Protein AF-A0A225WCZ4-F1 (afdb_monomer)

Secondary structure (DSSP, 8-state):
-TTS--PPPEEEESSSS--HHHHHT--STT-EEEE-TTSS--HHHHHHHHHHHHHHS-TTSPSSEEEEEE--TTS--HHHHHHHHHTTEEEEEEPTT-HHHH-HIIIIIHHHHHHHHHHHHHHHHHHSS-----HHHHHTSPPPSTHHHHHHHTTTTTT-HHHHHHHHHHHHHTSSPP--PPPTT-------TTTTTT-HHHHHHHHTT-SEEEEEEE-TTS-EEEEEEESSSTT-EEEEEETT--HHHHHHHHHHHHHHTGGGT-TTPEEEEE-S----SSS-HHHHHHHHHHHHHHTPPPP---HHHHHHHHHHHHHHHHHHH-TTTTHHHHTT---------

Nearest PDB structures (foldseek):
  2hl9-assembly1_A  TM=6.723E-01  e=1.571E-04  Saccharomyces cerevisiae
  6ljb-assembly1_A  TM=6.886E-01  e=5.376E-04  African swine fever virus pig/Kenya/KEN-50/1950
  6lj9-assembly1_A  TM=6.312E-01  e=5.700E-04  African swine fever virus pig/Kenya/KEN-50/1950
  5w3t-assembly1_A  TM=4.642E-01  e=4.106E-02  Ralstonia solanacearum
  6be0-assembly1_A  TM=5.556E-01  e=7.377E-02  Salmonella enterica subsp. enterica serovar Typhimurium str. ST4/74

InterPro domains:
  IPR003653 Ulp1 protease family, C-terminal catalytic domain [PS50600] (123-296)
  IPR004875 DDE superfamily endonuclease domain [PF03184] (39-129)
  IPR038765 Papain-like cysteine peptidase superfamily [SSF54001] (191-300)

Foldseek 3Di:
DLVLDDQAEEFEACDPDDDPCLVVLQPTPPYHYYYDVVSDDAQVNLLVVLLSSLVSDDPPDDFDAEDEEAPDVRRDDPSSVVSCVVSRYDYHHDFHPCCCQQPLCNVPWVVQLVVQVVVVQVVCVVVHVDNDDDPSNSSNRDTDSCSNVSCVQSCNVVNDPPSVVVSVVVVQVPFDDDDDDDDPPDADDPDDPPCCQQPPVNVVVCLVPDQKDWDWDQDPVRAIKIWIFGSPDPQGEIETEFQQPDPVVVVVVVVVCVVRVVNRVSPPYDYYYDPQHHDPDDPQRVLVNVVVVVCVVPVDDDPPDDPRVSSVSSSVVRVVVCCNVCVPVVCVVVVPPDPPDDDDD

Structure (mmCIF, N/CA/C/O backbone):
data_AF-A0A225WCZ4-F1
#
_entry.id   AF-A0A225WCZ4-F1
#
loop_
_atom_site.group_PDB
_atom_site.id
_atom_site.type_symbol
_atom_site.label_atom_id
_atom_site.label_alt_id
_atom_site.label_comp_id
_atom_site.label_asym_id
_atom_site.label_entity_id
_atom_site.label_seq_id
_atom_site.pdbx_PDB_ins_code
_atom_site.Cartn_x
_atom_site.Cartn_y
_atom_site.Cartn_z
_atom_site.occupancy
_atom_site.B_iso_or_equiv
_atom_site.auth_seq_id
_atom_site.auth_comp_id
_atom_site.auth_asym_id
_atom_site.auth_atom_id
_atom_site.pdbx_PDB_model_num
ATOM 1 N N . SER A 1 1 ? 9.763 -9.297 -13.596 1.00 86.94 1 SER A N 1
ATOM 2 C CA . SER A 1 1 ? 8.922 -10.485 -13.351 1.00 86.94 1 SER A CA 1
ATOM 3 C C . SER A 1 1 ? 9.793 -11.627 -12.849 1.00 86.94 1 SER A C 1
ATOM 5 O O . SER A 1 1 ? 11.017 -11.535 -12.926 1.00 86.94 1 SER A O 1
ATOM 7 N N . ALA A 1 2 ? 9.187 -12.712 -12.369 1.00 86.62 2 ALA A N 1
ATOM 8 C CA . ALA A 1 2 ? 9.914 -13.899 -11.922 1.00 86.62 2 ALA A CA 1
ATOM 9 C C . ALA A 1 2 ? 10.783 -14.551 -13.017 1.00 86.62 2 ALA A C 1
ATOM 11 O O . ALA A 1 2 ? 11.834 -15.114 -12.724 1.00 86.62 2 ALA A O 1
ATOM 12 N N . ALA A 1 3 ? 10.384 -14.415 -14.285 1.00 87.25 3 ALA A N 1
ATOM 13 C CA . ALA A 1 3 ? 11.141 -14.892 -15.442 1.00 87.25 3 ALA A CA 1
ATOM 14 C C . ALA A 1 3 ? 12.262 -13.930 -15.884 1.00 87.25 3 ALA A C 1
ATOM 16 O O . ALA A 1 3 ? 12.978 -14.219 -16.838 1.00 87.25 3 ALA A O 1
ATOM 17 N N . GLY A 1 4 ? 12.451 -12.798 -15.198 1.00 85.56 4 GLY A N 1
ATOM 18 C CA . GLY A 1 4 ? 13.451 -11.786 -15.550 1.00 85.56 4 GLY A CA 1
ATOM 19 C C . GLY A 1 4 ? 12.960 -10.686 -16.483 1.00 85.56 4 GLY A C 1
ATOM 20 O O . GLY A 1 4 ? 13.644 -9.682 -16.610 1.00 85.56 4 GLY A O 1
ATOM 21 N N . PHE A 1 5 ? 11.778 -10.830 -17.086 1.00 86.00 5 PHE A N 1
ATOM 22 C CA . PHE A 1 5 ? 11.205 -9.789 -17.939 1.00 86.00 5 PHE A CA 1
ATOM 23 C C . PHE A 1 5 ? 10.883 -8.534 -17.122 1.00 86.00 5 PHE A C 1
ATOM 25 O O . PHE A 1 5 ? 10.200 -8.622 -16.095 1.00 86.00 5 PHE A O 1
ATOM 32 N N . VAL A 1 6 ? 11.360 -7.378 -17.567 1.00 85.69 6 VAL A N 1
ATOM 33 C CA . VAL A 1 6 ? 11.121 -6.083 -16.928 1.00 85.69 6 VAL A CA 1
ATOM 34 C C . VAL A 1 6 ? 10.129 -5.318 -17.792 1.00 85.69 6 VAL A C 1
ATOM 36 O O . VAL A 1 6 ? 10.387 -5.081 -18.966 1.00 85.69 6 VAL A O 1
ATOM 39 N N . VAL A 1 7 ? 8.981 -4.966 -17.211 1.00 86.88 7 VAL A N 1
ATOM 40 C CA . VAL A 1 7 ? 8.051 -4.030 -17.851 1.00 86.88 7 VAL A CA 1
ATOM 41 C C . VAL A 1 7 ? 8.724 -2.659 -17.858 1.00 86.88 7 VAL A C 1
ATOM 43 O O . VAL A 1 7 ? 9.277 -2.293 -16.814 1.00 86.88 7 VAL A O 1
ATOM 46 N N . PRO A 1 8 ? 8.697 -1.912 -18.977 1.00 86.62 8 PRO A N 1
ATOM 47 C CA . PRO A 1 8 ? 9.284 -0.583 -19.015 1.00 86.62 8 PRO A CA 1
ATOM 48 C C . PRO A 1 8 ? 8.765 0.294 -17.864 1.00 86.62 8 PRO A C 1
ATOM 50 O O . PRO A 1 8 ? 7.576 0.242 -17.537 1.00 86.62 8 PRO A O 1
ATOM 53 N N . PRO A 1 9 ? 9.640 1.051 -17.184 1.00 85.94 9 PRO A N 1
ATOM 54 C CA . PRO A 1 9 ? 9.239 1.845 -16.036 1.00 85.94 9 PRO A CA 1
ATOM 55 C C . PRO A 1 9 ? 8.407 3.056 -16.461 1.00 85.94 9 PRO A C 1
ATOM 57 O O . PRO A 1 9 ? 8.509 3.553 -17.583 1.00 85.94 9 PRO A O 1
ATOM 60 N N . VAL A 1 10 ? 7.619 3.564 -15.514 1.00 87.06 10 VAL A N 1
ATOM 61 C CA . VAL A 1 10 ? 7.019 4.895 -15.608 1.00 87.06 10 VAL A CA 1
ATOM 62 C C . VAL A 1 10 ? 7.668 5.776 -14.551 1.00 87.06 10 VAL A C 1
ATOM 64 O O . VAL A 1 10 ? 7.555 5.492 -13.358 1.00 87.06 10 VAL A O 1
ATOM 67 N N . PHE A 1 11 ? 8.362 6.821 -14.989 1.00 85.12 11 PHE A N 1
ATOM 68 C CA . PHE A 1 11 ? 8.975 7.814 -14.116 1.00 85.12 11 PHE A CA 1
ATOM 69 C C . PHE A 1 11 ? 7.936 8.870 -13.735 1.00 85.12 11 PHE A C 1
ATOM 71 O O . PHE A 1 11 ? 7.253 9.405 -14.605 1.00 85.12 11 PHE A O 1
ATOM 78 N N . ILE A 1 12 ? 7.803 9.156 -12.439 1.00 85.56 12 ILE A N 1
ATOM 79 C CA . ILE A 1 12 ? 6.879 10.170 -11.916 1.00 85.56 12 ILE A CA 1
ATOM 80 C C . ILE A 1 12 ? 7.717 11.318 -11.360 1.00 85.56 12 ILE A C 1
ATOM 82 O O . ILE A 1 12 ? 8.483 11.115 -10.421 1.00 85.56 12 ILE A O 1
ATOM 86 N N . LEU A 1 13 ? 7.583 12.507 -11.944 1.00 81.31 13 LEU A N 1
ATOM 87 C CA . LEU A 1 13 ? 8.322 13.699 -11.534 1.00 81.31 13 LEU A CA 1
ATOM 88 C C . LEU A 1 13 ? 7.456 14.612 -10.661 1.00 81.31 13 LEU A C 1
ATOM 90 O O . LEU A 1 13 ? 6.268 14.802 -10.927 1.00 81.31 13 LEU A O 1
ATOM 94 N N . LEU A 1 14 ? 8.084 15.193 -9.636 1.00 76.56 14 LEU A N 1
ATOM 95 C CA . LEU A 1 14 ? 7.524 16.235 -8.770 1.00 76.56 14 LEU A CA 1
ATOM 96 C C . LEU A 1 14 ? 7.567 17.598 -9.487 1.00 76.56 14 LEU A C 1
ATOM 98 O O . LEU A 1 14 ? 8.301 18.495 -9.084 1.00 76.56 14 LEU A O 1
ATOM 102 N N . GLU A 1 15 ? 6.872 17.721 -10.613 1.00 70.94 15 GLU A N 1
ATOM 103 C CA . GLU A 1 15 ? 6.791 18.947 -11.423 1.00 70.94 15 GLU A CA 1
ATOM 104 C C . GLU A 1 15 ? 5.385 19.092 -12.011 1.00 70.94 15 GLU A C 1
ATOM 106 O O . GLU A 1 15 ? 4.561 18.193 -11.878 1.00 70.94 15 GLU A O 1
ATOM 111 N N . GLN A 1 16 ? 5.090 20.219 -12.659 1.00 71.31 16 GLN A N 1
ATOM 112 C CA . GLN A 1 16 ? 3.840 20.377 -13.413 1.00 71.31 16 GLN A CA 1
ATOM 113 C C . GLN A 1 16 ? 3.977 19.872 -14.855 1.00 71.31 16 GLN A C 1
ATOM 115 O O . GLN A 1 16 ? 3.032 19.308 -15.405 1.00 71.31 16 GLN A O 1
ATOM 120 N N . THR A 1 17 ? 5.162 20.012 -15.449 1.00 78.00 17 THR A N 1
ATOM 121 C CA . THR A 1 17 ? 5.460 19.647 -16.839 1.00 78.00 17 THR A CA 1
ATOM 122 C C . THR A 1 17 ? 6.745 18.827 -16.923 1.00 78.00 17 THR A C 1
ATOM 124 O O . THR A 1 17 ? 7.535 18.805 -15.986 1.00 78.00 17 THR A O 1
ATOM 127 N N . VAL A 1 18 ? 6.939 18.119 -18.039 1.00 80.00 18 VAL A N 1
ATOM 128 C CA . VAL A 1 18 ? 8.175 17.380 -18.335 1.00 80.00 18 VAL A CA 1
ATOM 129 C C . VAL A 1 18 ? 8.957 18.162 -19.385 1.00 80.00 18 VAL A C 1
ATOM 131 O O . VAL A 1 18 ? 8.398 18.497 -20.432 1.00 80.00 18 VAL A O 1
ATOM 134 N N . SER A 1 19 ? 10.235 18.452 -19.130 1.00 82.12 19 SER A N 1
ATOM 135 C CA . SER A 1 19 ? 11.097 19.099 -20.124 1.00 82.12 19 SER A CA 1
ATOM 136 C C . SER A 1 19 ? 11.389 18.161 -21.301 1.00 82.12 19 SER A C 1
ATOM 138 O O . SER A 1 19 ? 11.435 16.934 -21.157 1.00 82.12 19 SER A O 1
ATOM 140 N N . LEU A 1 20 ? 11.620 18.735 -22.486 1.00 79.56 20 LEU A N 1
ATOM 141 C CA . LEU A 1 20 ? 11.959 17.953 -23.677 1.00 79.56 20 LEU A CA 1
ATOM 142 C C . LEU A 1 20 ? 13.255 17.151 -23.478 1.00 79.56 20 LEU A C 1
ATOM 144 O O . LEU A 1 20 ? 13.346 16.013 -23.925 1.00 79.56 20 LEU A O 1
ATOM 148 N N . GLU A 1 21 ? 14.228 17.708 -22.759 1.00 80.06 21 GLU A N 1
ATOM 149 C CA . GLU A 1 21 ? 15.496 17.040 -22.451 1.00 80.06 21 GLU A CA 1
ATOM 150 C C . GLU A 1 21 ? 15.304 15.792 -21.585 1.00 80.06 21 GLU A C 1
ATOM 152 O O . GLU A 1 21 ? 15.890 14.750 -21.874 1.00 80.06 21 GLU A O 1
ATOM 157 N N . VAL A 1 22 ? 14.435 15.852 -20.570 1.00 77.69 22 VAL A N 1
ATOM 158 C CA . VAL A 1 22 ? 14.111 14.691 -19.729 1.00 77.69 22 VAL A CA 1
ATOM 159 C C . VAL A 1 22 ? 13.357 13.630 -20.529 1.00 77.69 22 VAL A C 1
ATOM 161 O O . VAL A 1 22 ? 13.650 12.441 -20.403 1.00 77.69 22 VAL A O 1
ATOM 164 N N . PHE A 1 23 ? 12.418 14.049 -21.382 1.00 79.62 23 PHE A N 1
ATOM 165 C CA . PHE A 1 23 ? 11.673 13.137 -22.249 1.00 79.62 23 PHE A CA 1
ATOM 166 C C . PHE A 1 23 ? 12.586 12.418 -23.256 1.00 79.62 23 PHE A C 1
ATOM 168 O O . PHE A 1 23 ? 12.521 11.196 -23.386 1.00 79.62 23 PHE A O 1
ATOM 175 N N . LEU A 1 24 ? 13.480 13.152 -23.927 1.00 79.62 24 LEU A N 1
ATOM 176 C CA . LEU A 1 24 ? 14.470 12.588 -24.853 1.00 79.62 24 LEU A CA 1
ATOM 177 C C . LEU A 1 24 ? 15.581 11.810 -24.127 1.00 79.62 24 LEU A C 1
ATOM 179 O O . LEU A 1 24 ? 16.223 10.945 -24.718 1.00 79.62 24 LEU A O 1
ATOM 183 N N . GLY A 1 25 ? 15.803 12.097 -22.844 1.00 74.94 25 GLY A N 1
ATOM 184 C CA . GLY A 1 25 ? 16.808 11.466 -21.995 1.00 74.94 25 GLY A CA 1
ATOM 185 C C . GLY A 1 25 ? 16.415 10.104 -21.417 1.00 74.94 25 GLY A C 1
ATOM 186 O O . GLY A 1 25 ? 17.230 9.511 -20.703 1.00 74.94 25 GLY A O 1
ATOM 187 N N . LEU A 1 26 ? 15.208 9.594 -21.703 1.00 75.75 26 LEU A N 1
ATOM 188 C CA . LEU A 1 26 ? 14.752 8.271 -21.266 1.00 75.75 26 LEU A CA 1
ATOM 189 C C . LEU A 1 26 ? 15.637 7.163 -21.862 1.00 75.75 26 LEU A C 1
ATOM 191 O O . LEU A 1 26 ? 15.480 6.754 -23.008 1.00 75.75 26 LEU A O 1
ATOM 195 N N . GLY A 1 27 ? 16.558 6.633 -21.054 1.00 70.56 27 GLY A N 1
ATOM 196 C CA . GLY A 1 27 ? 17.500 5.590 -21.482 1.00 70.56 27 GLY A CA 1
ATOM 197 C C . GLY A 1 27 ? 16.909 4.179 -21.579 1.00 70.56 27 GLY A C 1
ATOM 198 O O . GLY A 1 27 ? 17.595 3.262 -22.025 1.00 70.56 27 GLY A O 1
ATOM 199 N N . VAL A 1 28 ? 15.657 3.978 -21.150 1.00 76.75 28 VAL A N 1
ATOM 200 C CA . VAL A 1 28 ? 15.000 2.663 -21.139 1.00 76.75 28 VAL A CA 1
ATOM 201 C C . VAL A 1 28 ? 13.954 2.594 -22.259 1.00 76.75 28 VAL A C 1
ATOM 203 O O . VAL A 1 28 ? 12.975 3.341 -22.213 1.00 76.75 28 VAL A O 1
ATOM 206 N N . PRO A 1 29 ? 14.105 1.686 -23.243 1.00 80.31 29 PRO A N 1
ATOM 207 C CA . PRO A 1 29 ? 13.142 1.538 -24.330 1.00 80.31 29 PRO A CA 1
ATOM 208 C C . PRO A 1 29 ? 11.716 1.281 -23.829 1.00 80.31 29 PRO A C 1
ATOM 210 O O . PRO A 1 29 ? 11.483 0.406 -22.993 1.00 80.31 29 PRO A O 1
ATOM 213 N N . GLY A 1 30 ? 10.757 2.045 -24.357 1.00 83.69 30 GLY A N 1
ATOM 214 C CA . GLY A 1 30 ? 9.342 1.949 -23.990 1.00 83.69 30 GLY A CA 1
ATOM 215 C C . GLY A 1 30 ? 8.992 2.518 -22.613 1.00 83.69 30 GLY A C 1
ATOM 216 O O . GLY A 1 30 ? 7.841 2.389 -22.197 1.00 83.69 30 GLY A O 1
ATOM 217 N N . ALA A 1 31 ? 9.948 3.120 -21.894 1.00 85.19 31 ALA A N 1
ATOM 218 C CA . ALA A 1 31 ? 9.650 3.822 -20.654 1.00 85.19 31 ALA A CA 1
ATOM 219 C C . ALA A 1 31 ? 8.754 5.033 -20.920 1.00 85.19 31 ALA A C 1
ATOM 221 O O . ALA A 1 31 ? 8.826 5.661 -21.976 1.00 85.19 31 ALA A O 1
ATOM 222 N N . ALA A 1 32 ? 7.934 5.373 -19.934 1.00 86.25 32 ALA A N 1
ATOM 223 C CA . ALA A 1 32 ? 7.133 6.586 -19.959 1.00 86.25 32 ALA A CA 1
ATOM 224 C C . ALA A 1 32 ? 7.561 7.526 -18.832 1.00 86.25 32 ALA A C 1
ATOM 226 O O . ALA A 1 32 ? 8.133 7.108 -17.824 1.00 86.25 32 ALA A O 1
ATOM 227 N N . VAL A 1 33 ? 7.241 8.802 -18.989 1.00 85.12 33 VAL A N 1
ATOM 228 C CA . VAL A 1 33 ? 7.431 9.825 -17.965 1.00 85.12 33 VAL A CA 1
ATOM 229 C C . VAL A 1 33 ? 6.130 10.591 -17.797 1.00 85.12 33 VAL A C 1
ATOM 231 O O . VAL A 1 33 ? 5.430 10.873 -18.766 1.00 85.12 33 VAL A O 1
ATOM 234 N N . THR A 1 34 ? 5.779 10.877 -16.553 1.00 85.94 34 THR A N 1
ATOM 235 C CA . THR A 1 34 ? 4.595 11.647 -16.183 1.00 85.94 34 THR A CA 1
ATOM 236 C C . THR A 1 34 ? 4.926 12.531 -14.994 1.00 85.94 34 THR A C 1
ATOM 238 O O . THR A 1 34 ? 5.912 12.314 -14.288 1.00 85.94 34 THR A O 1
ATOM 241 N N . THR A 1 35 ? 4.075 13.511 -14.738 1.00 81.06 35 THR A N 1
ATOM 242 C CA . THR A 1 35 ? 4.146 14.340 -13.542 1.00 81.06 35 THR A CA 1
ATOM 243 C C . THR A 1 35 ? 3.058 13.978 -12.537 1.00 81.06 35 THR A C 1
ATOM 245 O O . THR A 1 35 ? 2.020 13.408 -12.886 1.00 81.06 35 THR A O 1
ATOM 248 N N . ALA A 1 36 ? 3.315 14.271 -11.264 1.00 80.00 36 ALA A N 1
ATOM 249 C CA . ALA A 1 36 ? 2.315 14.254 -10.206 1.00 80.00 36 ALA A CA 1
ATOM 250 C C . ALA A 1 36 ? 2.694 15.303 -9.156 1.00 80.00 36 ALA A C 1
ATOM 252 O O . ALA A 1 36 ? 3.840 15.314 -8.714 1.00 80.00 36 ALA A O 1
ATOM 253 N N . GLU A 1 37 ? 1.738 16.117 -8.697 1.00 70.06 37 GLU A N 1
ATOM 254 C CA . GLU A 1 37 ? 1.969 17.121 -7.641 1.00 70.06 37 GLU A CA 1
ATOM 255 C C . GLU A 1 37 ? 2.687 16.582 -6.398 1.00 70.06 37 GLU A C 1
ATOM 257 O O . GLU A 1 37 ? 3.558 17.278 -5.886 1.00 70.06 37 GLU A O 1
ATOM 262 N N . PRO A 1 38 ? 2.396 15.361 -5.904 1.00 69.94 38 PRO A N 1
ATOM 263 C CA . PRO A 1 38 ? 3.124 14.839 -4.761 1.00 69.94 38 PRO A CA 1
ATOM 264 C C . PRO A 1 38 ? 4.380 14.031 -5.146 1.00 69.94 38 PRO A C 1
ATOM 266 O O . PRO A 1 38 ? 5.039 13.464 -4.277 1.00 69.94 38 PRO A O 1
ATOM 269 N N . GLY A 1 39 ? 4.699 13.912 -6.440 1.00 70.94 39 GLY A N 1
ATOM 270 C CA . GLY A 1 39 ? 5.861 13.169 -6.942 1.00 70.94 39 GLY A CA 1
ATOM 271 C C . GLY A 1 39 ? 5.757 11.655 -6.751 1.00 70.94 39 GLY A C 1
ATOM 272 O O . GLY A 1 39 ? 6.729 10.931 -6.941 1.00 70.94 39 GLY A O 1
ATOM 273 N N . PHE A 1 40 ? 4.579 11.159 -6.371 1.00 75.38 40 PHE A N 1
ATOM 274 C CA . PHE A 1 40 ? 4.307 9.743 -6.169 1.00 75.38 40 PHE A CA 1
ATOM 275 C C . PHE A 1 40 ? 3.013 9.306 -6.853 1.00 75.38 40 PHE A C 1
ATOM 277 O O . PHE A 1 40 ? 2.168 10.104 -7.261 1.00 75.38 40 PHE A O 1
ATOM 284 N N . MET A 1 41 ? 2.854 7.990 -6.966 1.00 81.88 41 MET A N 1
ATOM 285 C CA . MET A 1 41 ? 1.709 7.365 -7.616 1.00 81.88 41 MET A CA 1
ATOM 286 C C . MET A 1 41 ? 0.394 7.647 -6.873 1.00 81.88 41 MET A C 1
ATOM 288 O O . MET A 1 41 ? 0.246 7.297 -5.701 1.00 81.88 41 MET A O 1
ATOM 292 N N . ASN A 1 42 ? -0.585 8.209 -7.584 1.00 82.50 42 ASN A N 1
ATOM 293 C CA . ASN A 1 42 ? -1.959 8.402 -7.112 1.00 82.50 42 ASN A CA 1
ATOM 294 C C . ASN A 1 42 ? -2.932 7.409 -7.783 1.00 82.50 42 ASN A C 1
ATOM 296 O O . ASN A 1 42 ? -2.531 6.597 -8.617 1.00 82.50 42 ASN A O 1
ATOM 300 N N . LEU A 1 43 ? -4.217 7.460 -7.413 1.00 83.25 43 LEU A N 1
ATOM 301 C CA . LEU A 1 43 ? -5.238 6.534 -7.918 1.00 83.25 43 LEU A CA 1
ATOM 302 C C . LEU A 1 43 ? -5.414 6.606 -9.447 1.00 83.25 43 LEU A C 1
ATOM 304 O O . LEU A 1 43 ? -5.516 5.568 -10.098 1.00 83.25 43 LEU A O 1
ATOM 308 N N . LEU A 1 44 ? -5.451 7.815 -10.014 1.00 85.00 44 LEU A N 1
ATOM 309 C CA . LEU A 1 44 ? -5.656 8.025 -11.451 1.00 85.00 44 LEU A CA 1
ATOM 310 C C . LEU A 1 44 ? -4.463 7.496 -12.249 1.00 85.00 44 LEU A C 1
ATOM 312 O O . LEU A 1 44 ? -4.638 6.705 -13.173 1.00 85.00 44 LEU A O 1
ATOM 316 N N . LEU A 1 45 ? -3.248 7.853 -11.826 1.00 86.31 45 LEU A N 1
ATOM 317 C CA . LEU A 1 45 ? -2.016 7.362 -12.436 1.00 86.31 45 LEU A CA 1
ATOM 318 C C . LEU A 1 45 ? -1.895 5.846 -12.317 1.00 86.31 45 LEU A C 1
ATOM 320 O O . LEU A 1 45 ? -1.484 5.199 -13.273 1.00 86.31 45 LEU A O 1
ATOM 324 N N . PHE A 1 46 ? -2.285 5.262 -11.181 1.00 89.19 46 PHE A N 1
ATOM 325 C CA . PHE A 1 46 ? -2.260 3.812 -11.020 1.00 89.19 46 PHE A CA 1
ATOM 326 C C . PHE A 1 46 ? -3.240 3.111 -11.968 1.00 89.19 46 PHE A C 1
ATOM 328 O O . PHE A 1 46 ? -2.896 2.088 -12.554 1.00 89.19 46 PHE A O 1
ATOM 335 N N . SER A 1 47 ? -4.429 3.684 -12.174 1.00 90.75 47 SER A N 1
ATOM 336 C CA . SER A 1 47 ? -5.416 3.181 -13.136 1.00 90.75 47 SER A CA 1
ATOM 337 C C . SER A 1 47 ? -4.857 3.154 -14.565 1.00 90.75 47 SER A C 1
ATOM 339 O O . SER A 1 47 ? -4.859 2.103 -15.210 1.00 90.75 47 SER A O 1
ATOM 341 N N . SER A 1 48 ? -4.284 4.269 -15.029 1.00 91.56 48 SER A N 1
ATOM 342 C CA . SER A 1 48 ? -3.630 4.350 -16.344 1.00 91.56 48 SER A CA 1
ATOM 343 C C . SER A 1 48 ? -2.420 3.418 -16.439 1.00 91.56 48 SER A C 1
ATOM 345 O O . SER A 1 48 ? -2.215 2.745 -17.449 1.00 91.56 48 SER A O 1
ATOM 347 N N . TRP A 1 49 ? -1.641 3.314 -15.361 1.00 92.62 49 TRP A N 1
ATOM 348 C CA . TRP A 1 49 ? -0.486 2.429 -15.300 1.00 92.62 49 TRP A CA 1
ATOM 349 C C . TRP A 1 49 ? -0.875 0.949 -15.405 1.00 92.62 49 TRP A C 1
ATOM 351 O O . TRP A 1 49 ? -0.144 0.189 -16.027 1.00 92.62 49 TRP A O 1
ATOM 361 N N . LEU A 1 50 ? -2.027 0.517 -14.878 1.00 93.06 50 LEU A N 1
ATOM 362 C CA . LEU A 1 50 ? -2.501 -0.865 -15.052 1.00 93.06 50 LEU A CA 1
ATOM 363 C C . LEU A 1 50 ? -2.766 -1.206 -16.524 1.00 93.06 50 LEU A C 1
ATOM 365 O O . LEU A 1 50 ? -2.459 -2.318 -16.956 1.00 93.06 50 LEU A O 1
ATOM 369 N N . GLN A 1 51 ? -3.296 -0.255 -17.295 1.00 94.31 51 GLN A N 1
ATOM 370 C CA . GLN A 1 51 ? -3.516 -0.426 -18.734 1.00 94.31 51 GLN A CA 1
ATOM 371 C C . GLN A 1 51 ? -2.183 -0.495 -19.485 1.00 94.31 51 GLN A C 1
ATOM 373 O O . GLN A 1 51 ? -1.979 -1.403 -20.289 1.00 94.31 51 GLN A O 1
ATOM 378 N N . PHE A 1 52 ? -1.250 0.404 -19.157 1.00 92.19 52 PHE A N 1
ATOM 379 C CA . PHE A 1 52 ? 0.116 0.391 -19.684 1.00 92.19 52 PHE A CA 1
ATOM 380 C C . PHE A 1 52 ? 0.858 -0.915 -19.349 1.00 92.19 52 PHE A C 1
ATOM 382 O O . PHE A 1 52 ? 1.464 -1.545 -20.210 1.00 92.19 52 PHE A O 1
ATOM 389 N N . PHE A 1 53 ? 0.769 -1.379 -18.103 1.00 92.56 53 PHE A N 1
ATOM 390 C CA . PHE A 1 53 ? 1.342 -2.649 -17.665 1.00 92.56 53 PHE A CA 1
ATOM 391 C C . PHE A 1 53 ? 0.747 -3.826 -18.446 1.00 92.56 53 PHE A C 1
ATOM 393 O O . PHE A 1 53 ? 1.473 -4.727 -18.863 1.00 92.56 53 PHE A O 1
ATOM 400 N N . ALA A 1 54 ? -0.570 -3.822 -18.672 1.00 93.12 54 ALA A N 1
ATOM 401 C CA . ALA A 1 54 ? -1.224 -4.859 -19.451 1.00 93.12 54 ALA A CA 1
ATOM 402 C C . ALA A 1 54 ? -0.772 -4.857 -20.915 1.00 93.12 54 ALA A C 1
ATOM 404 O O . ALA A 1 54 ? -0.541 -5.942 -21.445 1.00 93.12 54 ALA A O 1
ATOM 405 N N . SER A 1 55 ? -0.637 -3.695 -21.557 1.00 91.81 55 SER A N 1
ATOM 406 C CA . SER A 1 55 ? -0.215 -3.600 -22.961 1.00 91.81 55 SER A CA 1
ATOM 407 C C . SER A 1 55 ? 1.268 -3.924 -23.155 1.00 91.81 55 SER A C 1
ATOM 409 O O . SER A 1 55 ? 1.629 -4.525 -24.162 1.00 91.81 55 SER A O 1
ATOM 411 N N . ALA A 1 56 ? 2.116 -3.615 -22.171 1.00 90.25 56 ALA A N 1
ATOM 412 C CA . ALA A 1 56 ? 3.544 -3.921 -22.211 1.00 90.25 56 ALA A CA 1
ATOM 413 C C . ALA A 1 56 ? 3.861 -5.427 -22.118 1.00 90.25 56 ALA A C 1
ATOM 415 O O . ALA A 1 56 ? 4.953 -5.858 -22.490 1.00 90.25 56 ALA A O 1
ATOM 416 N N . VAL A 1 57 ? 2.931 -6.248 -21.615 1.00 89.38 57 VAL A N 1
ATOM 417 C CA . VAL A 1 57 ? 3.096 -7.707 -21.524 1.00 89.38 57 VAL A CA 1
ATOM 418 C C . VAL A 1 57 ? 2.401 -8.383 -22.708 1.00 89.38 57 VAL A C 1
ATOM 420 O O . VAL A 1 57 ? 1.208 -8.695 -22.666 1.00 89.38 57 VAL A O 1
ATOM 423 N N . LEU A 1 58 ? 3.162 -8.619 -23.773 1.00 86.75 58 LEU A N 1
ATOM 424 C CA . LEU A 1 58 ? 2.654 -9.176 -25.027 1.00 86.75 58 LEU A CA 1
ATOM 425 C C . LEU A 1 58 ? 2.445 -10.705 -24.977 1.00 86.75 58 LEU A C 1
ATOM 427 O O . LEU A 1 58 ? 2.906 -11.410 -24.073 1.00 86.75 58 LEU A O 1
ATOM 431 N N . SER A 1 59 ? 1.728 -11.219 -25.981 1.00 77.25 59 SER A N 1
ATOM 432 C CA . SER A 1 59 ? 1.616 -12.656 -26.276 1.00 77.25 59 SER A CA 1
ATOM 433 C C . SER A 1 59 ? 3.017 -13.286 -26.409 1.00 77.25 59 SER A C 1
ATOM 435 O O . SER A 1 59 ? 3.912 -12.615 -26.928 1.00 77.25 59 SER A O 1
ATOM 437 N N . PRO A 1 60 ? 3.261 -14.531 -25.946 1.00 85.12 60 PRO A N 1
ATOM 438 C CA . PRO A 1 60 ? 2.300 -15.582 -25.582 1.00 85.12 60 PRO A CA 1
ATOM 439 C C . PRO A 1 60 ? 1.974 -15.689 -24.081 1.00 85.12 60 PRO A C 1
ATOM 441 O O . PRO A 1 60 ? 1.512 -16.738 -23.625 1.00 85.12 60 PRO A O 1
ATOM 444 N N . ILE A 1 61 ? 2.219 -14.645 -23.279 1.00 88.19 61 ILE A N 1
ATOM 445 C CA . ILE A 1 61 ? 1.970 -14.710 -21.831 1.00 88.19 61 ILE A CA 1
ATOM 446 C C . ILE A 1 61 ? 0.474 -14.914 -21.551 1.00 88.19 61 ILE A C 1
ATOM 448 O O . ILE A 1 61 ? -0.366 -14.075 -21.887 1.00 88.19 61 ILE A O 1
ATOM 452 N N . ARG A 1 62 ? 0.146 -16.037 -20.899 1.00 88.25 62 ARG A N 1
ATOM 453 C CA . ARG A 1 62 ? -1.231 -16.379 -20.526 1.00 88.25 62 ARG A CA 1
ATOM 454 C C . ARG A 1 62 ? -1.785 -15.380 -19.514 1.00 88.25 62 ARG A C 1
ATOM 456 O O . ARG A 1 62 ? -1.110 -14.986 -18.564 1.00 88.25 62 ARG A O 1
ATOM 463 N N . ARG A 1 63 ? -3.046 -15.013 -19.719 1.00 89.75 63 ARG A N 1
ATOM 464 C CA . ARG A 1 63 ? -3.837 -14.181 -18.812 1.00 89.75 63 ARG A CA 1
ATOM 465 C C . ARG A 1 63 ? -4.616 -15.073 -17.823 1.00 89.75 63 ARG A C 1
ATOM 467 O O . ARG A 1 63 ? -4.923 -16.212 -18.172 1.00 89.75 63 ARG A O 1
ATOM 474 N N . PRO A 1 64 ? -4.954 -14.576 -16.619 1.00 93.56 64 PRO A N 1
ATOM 475 C CA . PRO A 1 64 ? -4.671 -13.229 -16.130 1.00 93.56 64 PRO A CA 1
ATOM 476 C C . PRO A 1 64 ? -3.223 -13.044 -15.647 1.00 93.56 64 PRO A C 1
ATOM 478 O O . PRO A 1 64 ? -2.595 -13.978 -15.156 1.00 93.56 64 PRO A O 1
ATOM 481 N N . LEU A 1 65 ? -2.705 -11.817 -15.748 1.00 90.38 65 LEU A N 1
ATOM 482 C CA . LEU A 1 65 ? -1.428 -11.443 -15.133 1.00 90.38 65 LEU A CA 1
ATOM 483 C C . LEU A 1 65 ? -1.589 -11.345 -13.619 1.00 90.38 65 LEU A C 1
ATOM 485 O O . LEU A 1 65 ? -2.605 -10.852 -13.139 1.00 90.38 65 LEU A O 1
ATOM 489 N N . VAL A 1 66 ? -0.570 -11.740 -12.862 1.00 89.38 66 VAL A N 1
ATOM 490 C CA . VAL A 1 66 ? -0.541 -11.547 -11.408 1.00 89.38 66 VAL A CA 1
ATOM 491 C C . VAL A 1 66 ? 0.367 -10.369 -11.085 1.00 89.38 66 VAL A C 1
ATOM 493 O O . VAL A 1 66 ? 1.561 -10.401 -11.387 1.00 89.38 66 VAL A O 1
ATOM 496 N N . LEU A 1 67 ? -0.197 -9.338 -10.459 1.00 90.06 67 LEU A N 1
ATOM 497 C CA . LEU A 1 67 ? 0.542 -8.183 -9.965 1.00 90.06 67 LEU A CA 1
ATOM 498 C C . LEU A 1 67 ? 0.615 -8.241 -8.439 1.00 90.06 67 LEU A C 1
ATOM 500 O O . LEU A 1 67 ? -0.401 -8.106 -7.759 1.00 90.06 67 LEU A O 1
ATOM 504 N N . ILE A 1 68 ? 1.827 -8.420 -7.916 1.00 86.56 68 ILE A N 1
ATOM 505 C CA . ILE A 1 68 ? 2.113 -8.370 -6.480 1.00 86.56 68 ILE A CA 1
ATOM 506 C C . ILE A 1 68 ? 2.553 -6.946 -6.140 1.00 86.56 68 ILE A C 1
ATOM 508 O O . ILE A 1 68 ? 3.515 -6.453 -6.726 1.00 86.56 68 ILE A O 1
ATOM 512 N N . MET A 1 69 ? 1.855 -6.291 -5.216 1.00 83.44 69 MET A N 1
ATOM 513 C CA . MET A 1 69 ? 2.081 -4.882 -4.874 1.00 83.44 69 MET A CA 1
ATOM 514 C C . MET A 1 69 ? 1.977 -4.628 -3.371 1.00 83.44 69 MET A C 1
ATOM 516 O O . MET A 1 69 ? 1.395 -5.422 -2.636 1.00 83.44 69 MET A O 1
ATOM 520 N N . ASP A 1 70 ? 2.508 -3.503 -2.905 1.00 75.69 70 ASP A N 1
ATOM 521 C CA . ASP A 1 70 ? 2.315 -3.041 -1.536 1.00 75.69 70 ASP A CA 1
ATOM 522 C C . ASP A 1 70 ? 0.862 -2.579 -1.317 1.00 75.69 70 ASP A C 1
ATOM 524 O O . ASP A 1 70 ? 0.288 -1.817 -2.096 1.00 75.69 70 ASP A O 1
ATOM 528 N N . GLY A 1 71 ? 0.230 -3.058 -0.242 1.00 63.53 71 GLY A N 1
ATOM 529 C CA . GLY A 1 71 ? -1.159 -2.739 0.103 1.00 63.53 71 GLY A CA 1
ATOM 530 C C . GLY A 1 71 ? -1.346 -1.327 0.669 1.00 63.53 71 GLY A C 1
ATOM 531 O O . GLY A 1 71 ? -1.870 -1.175 1.772 1.00 63.53 71 GLY A O 1
ATOM 532 N N . CYS A 1 72 ? -0.899 -0.283 -0.034 1.00 62.44 72 CYS A N 1
ATOM 533 C CA . CYS A 1 72 ? -1.117 1.093 0.405 1.00 62.44 72 CYS A CA 1
ATOM 534 C C . CYS A 1 72 ? -2.581 1.485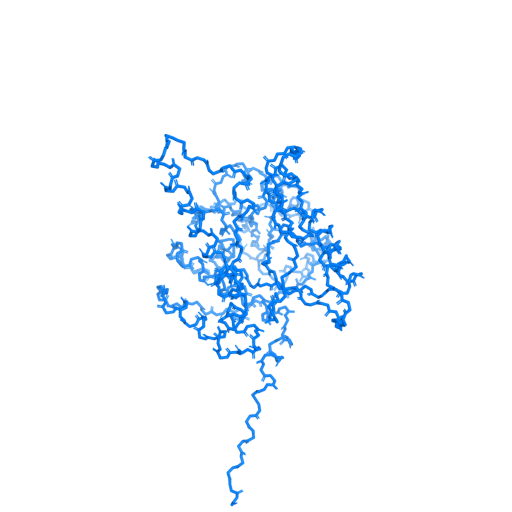 0.179 1.00 62.44 72 CYS A C 1
ATOM 536 O O . CYS A 1 72 ? -3.042 1.624 -0.955 1.00 62.44 72 CYS A O 1
ATOM 538 N N . GLY A 1 73 ? -3.317 1.669 1.277 1.00 55.41 73 GLY A N 1
ATOM 539 C CA . GLY A 1 73 ? -4.760 1.917 1.268 1.00 55.41 73 GLY A CA 1
ATOM 540 C C . GLY A 1 73 ? -5.212 3.184 0.530 1.00 55.41 73 GLY A C 1
ATOM 541 O O . GLY A 1 73 ? -6.407 3.338 0.310 1.00 55.41 73 GLY A O 1
ATOM 542 N N . SER A 1 74 ? -4.304 4.081 0.126 1.00 56.72 74 SER A N 1
ATOM 543 C CA . SER A 1 74 ? -4.620 5.229 -0.742 1.00 56.72 74 SER A CA 1
ATOM 544 C C . SER A 1 74 ? -4.761 4.859 -2.227 1.00 56.72 74 SER A C 1
ATOM 546 O O . SER A 1 74 ? -5.315 5.639 -2.997 1.00 56.72 74 SER A O 1
ATOM 548 N N . ARG A 1 75 ? -4.284 3.677 -2.641 1.00 61.16 75 ARG A N 1
ATOM 549 C CA . ARG A 1 75 ? -4.245 3.229 -4.048 1.00 61.16 75 ARG A CA 1
ATOM 550 C C . ARG A 1 75 ? -5.213 2.086 -4.362 1.00 61.16 75 ARG A C 1
ATOM 552 O O . ARG A 1 75 ? -5.215 1.582 -5.480 1.00 61.16 75 ARG A O 1
ATOM 559 N N . PHE A 1 76 ? -6.043 1.673 -3.404 1.00 69.94 76 PHE A N 1
ATOM 560 C CA . PHE A 1 76 ? -6.996 0.580 -3.591 1.00 69.94 76 PHE A CA 1
ATOM 561 C C . PHE A 1 76 ? -8.433 1.096 -3.499 1.00 69.94 76 PHE A C 1
ATOM 563 O O . PHE A 1 76 ? -8.868 1.588 -2.462 1.00 69.94 76 PHE A O 1
ATOM 570 N N . SER A 1 77 ? -9.177 0.985 -4.597 1.00 79.62 77 SER A N 1
ATOM 571 C CA . SER A 1 77 ? -10.589 1.360 -4.680 1.00 79.62 77 SER A CA 1
ATOM 572 C C . SER A 1 77 ? -11.344 0.382 -5.577 1.00 79.62 77 SER A C 1
ATOM 574 O O . SER A 1 77 ? -10.740 -0.359 -6.358 1.00 79.62 77 SER A O 1
ATOM 576 N N . LEU A 1 78 ? -12.677 0.404 -5.517 1.00 82.69 78 LEU A N 1
ATOM 577 C CA . LEU A 1 78 ? -13.510 -0.408 -6.408 1.00 82.69 78 LEU A CA 1
ATOM 578 C C . LEU A 1 78 ? -13.228 -0.112 -7.893 1.00 82.69 78 LEU A C 1
ATOM 580 O O . LEU A 1 78 ? -13.278 -1.019 -8.721 1.00 82.69 78 LEU A O 1
ATOM 584 N N . HIS A 1 79 ? -12.887 1.137 -8.227 1.00 86.38 79 HIS A N 1
ATOM 585 C CA . HIS A 1 79 ? -12.497 1.527 -9.582 1.00 86.38 79 HIS A CA 1
ATOM 586 C C . HIS A 1 79 ? -11.240 0.775 -10.046 1.00 86.38 79 HIS A C 1
ATOM 588 O O . HIS A 1 79 ? -11.252 0.169 -11.114 1.00 86.38 79 HIS A O 1
ATOM 594 N N . ILE A 1 80 ? -10.197 0.725 -9.213 1.00 88.81 80 ILE A N 1
ATOM 595 C CA . ILE A 1 80 ? -8.953 0.001 -9.513 1.00 88.81 80 ILE A CA 1
ATOM 596 C C . ILE A 1 80 ? -9.203 -1.494 -9.718 1.00 88.81 80 ILE A C 1
ATOM 598 O O . ILE A 1 80 ? -8.673 -2.084 -10.658 1.00 88.81 80 ILE A O 1
ATOM 602 N N . VAL A 1 81 ? -10.056 -2.106 -8.891 1.00 87.94 81 VAL A N 1
ATOM 603 C CA . VAL A 1 81 ? -10.427 -3.522 -9.042 1.00 87.94 81 VAL A CA 1
ATOM 604 C C . VAL A 1 81 ? -11.112 -3.775 -10.390 1.00 87.94 81 VAL A C 1
ATOM 606 O O . VAL A 1 81 ? -10.793 -4.757 -11.060 1.00 87.94 81 VAL A O 1
ATOM 609 N N . ARG A 1 82 ? -12.012 -2.880 -10.821 1.00 89.94 82 ARG A N 1
ATOM 610 C CA . ARG A 1 82 ? -12.690 -2.979 -12.127 1.00 89.94 82 ARG A CA 1
ATOM 611 C C . ARG A 1 82 ? -11.712 -2.834 -13.292 1.00 89.94 82 ARG A C 1
ATOM 613 O O . ARG A 1 82 ? -11.767 -3.633 -14.222 1.00 89.94 82 ARG A O 1
ATOM 620 N N . VAL A 1 83 ? -10.799 -1.866 -13.225 1.00 93.25 83 VAL A N 1
ATOM 621 C CA . VAL A 1 83 ? -9.783 -1.639 -14.267 1.00 93.25 83 VAL A CA 1
ATOM 622 C C . VAL A 1 83 ? -8.826 -2.826 -14.370 1.00 93.25 83 VAL A C 1
ATOM 624 O O . VAL A 1 83 ? -8.584 -3.324 -15.468 1.00 93.25 83 VAL A O 1
ATOM 627 N N . ALA A 1 84 ? -8.349 -3.346 -13.236 1.00 92.06 84 ALA A N 1
ATOM 628 C CA . ALA A 1 84 ? -7.518 -4.545 -13.208 1.00 92.06 84 ALA A CA 1
ATOM 629 C C . ALA A 1 84 ? -8.249 -5.757 -13.809 1.00 92.06 84 ALA A C 1
ATOM 631 O O . ALA A 1 84 ? -7.678 -6.469 -14.633 1.00 92.06 84 ALA A O 1
ATOM 632 N N . ALA A 1 85 ? -9.523 -5.966 -13.460 1.00 91.62 85 ALA A N 1
ATOM 633 C CA . ALA A 1 85 ? -10.330 -7.050 -14.016 1.00 91.62 85 ALA A CA 1
ATOM 634 C C . ALA A 1 85 ? -10.507 -6.926 -15.541 1.00 91.62 85 ALA A C 1
ATOM 636 O O . ALA A 1 85 ? -10.316 -7.914 -16.253 1.00 91.62 85 ALA A O 1
ATOM 637 N N . ALA A 1 86 ? -10.797 -5.722 -16.046 1.00 96.06 86 ALA A N 1
ATOM 638 C CA . ALA A 1 86 ? -10.902 -5.452 -17.481 1.00 96.06 86 ALA A CA 1
ATOM 639 C C . ALA A 1 86 ? -9.584 -5.745 -18.221 1.00 96.06 86 ALA A C 1
ATOM 641 O O . ALA A 1 86 ? -9.592 -6.327 -19.301 1.00 96.06 86 ALA A O 1
ATOM 642 N N . CYS A 1 87 ? -8.445 -5.443 -17.594 1.00 94.25 87 CYS A N 1
ATOM 643 C CA . CYS A 1 87 ? -7.110 -5.724 -18.130 1.00 94.25 87 CYS A CA 1
ATOM 644 C C . CYS A 1 87 ? -6.645 -7.184 -17.936 1.00 94.25 87 CYS A C 1
ATOM 646 O O . CYS A 1 87 ? -5.498 -7.514 -18.257 1.00 94.25 87 CYS A O 1
ATOM 648 N N . GLN A 1 88 ? -7.495 -8.059 -17.382 1.00 95.19 88 GLN A N 1
ATOM 649 C CA . GLN A 1 88 ? -7.144 -9.426 -16.983 1.00 95.19 88 GLN A CA 1
ATOM 650 C C . GLN A 1 88 ? -5.917 -9.459 -16.053 1.00 95.19 88 GLN A C 1
ATOM 652 O O . GLN A 1 88 ? -4.958 -10.196 -16.281 1.00 95.19 88 GLN A O 1
ATOM 657 N N . ILE A 1 89 ? -5.941 -8.639 -15.001 1.00 93.44 89 ILE A N 1
ATOM 658 C CA . ILE A 1 89 ? -4.924 -8.568 -13.948 1.00 93.44 89 ILE A CA 1
ATOM 659 C C . ILE A 1 89 ? -5.548 -8.999 -12.617 1.00 93.44 89 ILE A C 1
ATOM 661 O O . ILE A 1 89 ? -6.595 -8.503 -12.200 1.00 93.44 89 ILE A O 1
ATOM 665 N N . LYS A 1 90 ? -4.878 -9.911 -11.913 1.00 88.88 90 LYS A N 1
ATOM 666 C CA . LYS A 1 90 ? -5.145 -10.256 -10.517 1.00 88.88 90 LYS A CA 1
ATOM 667 C C . LYS A 1 90 ? -4.184 -9.480 -9.625 1.00 88.88 90 LYS A C 1
ATOM 669 O O . LYS A 1 90 ? -2.971 -9.663 -9.703 1.00 88.88 90 LYS A O 1
ATOM 674 N N . LEU A 1 91 ? -4.745 -8.617 -8.784 1.00 86.62 91 LEU A N 1
ATOM 675 C CA . LEU A 1 91 ? -3.998 -7.861 -7.785 1.00 86.62 91 LEU A CA 1
ATOM 676 C C . LEU A 1 91 ? -3.796 -8.723 -6.538 1.00 86.62 91 LEU A C 1
ATOM 678 O O . LEU A 1 91 ? -4.757 -9.268 -5.994 1.00 86.62 91 LEU A O 1
ATOM 682 N N . VAL A 1 92 ? -2.553 -8.823 -6.080 1.00 84.19 92 VAL A N 1
ATOM 683 C CA . VAL A 1 92 ? -2.171 -9.481 -4.830 1.00 84.19 92 VAL A CA 1
ATOM 684 C C . VAL A 1 92 ? -1.453 -8.452 -3.969 1.00 84.19 92 VAL A C 1
ATOM 686 O O . VAL A 1 92 ? -0.312 -8.078 -4.235 1.00 84.19 92 VAL A O 1
ATOM 689 N N . CYS A 1 93 ? -2.135 -7.971 -2.935 1.00 81.94 93 CYS A N 1
ATOM 690 C CA . CYS A 1 93 ? -1.558 -7.010 -2.006 1.00 81.94 93 CYS A CA 1
ATOM 691 C C . CYS A 1 93 ? -0.720 -7.740 -0.956 1.00 81.94 93 CYS A C 1
ATOM 693 O O . CYS A 1 93 ? -1.211 -8.637 -0.266 1.00 81.94 93 CYS A O 1
ATOM 695 N N . LEU A 1 94 ? 0.535 -7.328 -0.808 1.00 77.94 94 LEU A N 1
ATOM 696 C CA . LEU A 1 94 ? 1.380 -7.770 0.286 1.00 77.94 94 LEU A CA 1
ATOM 697 C C . LEU A 1 94 ? 0.803 -7.287 1.625 1.00 77.94 94 LEU A C 1
ATOM 699 O O . LEU A 1 94 ? 0.241 -6.186 1.699 1.00 77.94 94 LEU A O 1
ATOM 703 N N . PRO A 1 95 ? 0.983 -8.075 2.700 1.00 68.38 95 PRO A N 1
ATOM 704 C CA . PRO A 1 95 ? 0.711 -7.628 4.056 1.00 68.38 95 PRO A CA 1
ATOM 705 C C . PRO A 1 95 ? 1.366 -6.280 4.356 1.00 68.38 95 PRO A C 1
ATOM 707 O O . PRO A 1 95 ? 2.484 -6.001 3.914 1.00 68.38 95 PRO A O 1
ATOM 710 N N . SER A 1 96 ? 0.690 -5.456 5.157 1.00 65.81 96 SER A N 1
ATOM 711 C CA . SER A 1 96 ? 1.255 -4.178 5.591 1.00 65.81 96 SER A CA 1
ATOM 712 C C . SER A 1 96 ? 2.618 -4.390 6.261 1.00 65.81 96 SER A C 1
ATOM 714 O O . SER A 1 96 ? 2.791 -5.317 7.054 1.00 65.81 96 SER A O 1
ATOM 716 N N . ASN A 1 97 ? 3.585 -3.533 5.919 1.00 64.69 97 ASN A N 1
ATOM 717 C CA . ASN A 1 97 ? 4.971 -3.574 6.394 1.00 64.69 97 ASN A CA 1
ATOM 718 C C . ASN A 1 97 ? 5.711 -4.884 6.092 1.00 64.69 97 ASN A C 1
ATOM 720 O O . ASN A 1 97 ? 6.724 -5.153 6.721 1.00 64.69 97 ASN A O 1
ATOM 724 N N . ALA A 1 98 ? 5.256 -5.681 5.123 1.00 69.81 98 ALA A N 1
ATOM 725 C CA . ALA A 1 98 ? 5.973 -6.872 4.672 1.00 69.81 98 ALA A CA 1
ATOM 726 C C . ALA A 1 98 ? 6.732 -6.659 3.353 1.00 69.81 98 ALA A C 1
ATOM 728 O O . ALA A 1 98 ? 7.311 -7.598 2.816 1.00 69.81 98 ALA A O 1
ATOM 729 N N . THR A 1 99 ? 6.770 -5.424 2.851 1.00 74.94 99 THR A N 1
ATOM 730 C CA . THR A 1 99 ? 7.525 -5.023 1.660 1.00 74.94 99 THR A CA 1
ATOM 731 C C . THR A 1 99 ? 8.993 -5.454 1.734 1.00 74.94 99 THR A C 1
ATOM 733 O O . THR A 1 99 ? 9.472 -6.176 0.869 1.00 74.94 99 THR A O 1
ATOM 736 N N . HIS A 1 100 ? 9.682 -5.152 2.833 1.00 74.44 100 HIS A N 1
ATOM 737 C CA . HIS A 1 100 ? 11.081 -5.543 3.033 1.00 74.44 100 HIS A CA 1
ATOM 738 C C . HIS A 1 100 ? 11.308 -7.066 3.157 1.00 74.44 100 HIS A C 1
ATOM 740 O O . HIS A 1 100 ? 12.453 -7.505 3.176 1.00 74.44 100 HIS A O 1
ATOM 746 N N . LEU A 1 101 ? 10.242 -7.869 3.274 1.00 78.06 101 LEU A N 1
ATOM 747 C CA . LEU A 1 101 ? 10.312 -9.335 3.327 1.00 78.06 101 LEU A CA 1
ATOM 748 C C . LEU A 1 101 ? 9.971 -9.958 1.974 1.00 78.06 101 LEU A C 1
ATOM 750 O O . LEU A 1 101 ? 10.641 -10.881 1.514 1.00 78.06 101 LEU A O 1
ATOM 754 N N . PHE A 1 102 ? 8.900 -9.469 1.352 1.00 81.75 102 PHE A N 1
ATOM 755 C CA . PHE A 1 102 ? 8.239 -10.154 0.247 1.00 81.75 102 PHE A CA 1
ATOM 756 C C . PHE A 1 102 ? 8.155 -9.327 -1.032 1.00 81.75 102 PHE A C 1
ATOM 758 O O . PHE A 1 102 ? 7.630 -9.834 -2.013 1.00 81.75 102 PHE A O 1
ATOM 765 N N . GLN A 1 103 ? 8.644 -8.086 -1.065 1.00 86.88 103 GLN A N 1
ATOM 766 C CA . GLN A 1 103 ? 8.670 -7.278 -2.283 1.00 86.88 103 GLN A CA 1
ATOM 767 C C . GLN A 1 103 ? 10.033 -7.431 -2.972 1.00 86.88 103 GLN A C 1
ATOM 769 O O . GLN A 1 103 ? 11.029 -6.904 -2.474 1.00 86.88 103 GLN A O 1
ATOM 774 N N . PRO A 1 104 ? 10.111 -8.107 -4.138 1.00 86.75 104 PRO A N 1
ATOM 775 C CA . PRO A 1 104 ? 11.387 -8.356 -4.812 1.00 86.75 104 PRO A CA 1
ATOM 776 C C . PRO A 1 104 ? 12.148 -7.080 -5.169 1.00 86.75 104 PRO A C 1
ATOM 778 O O . PRO A 1 104 ? 13.378 -7.092 -5.215 1.00 86.75 104 PRO A O 1
ATOM 781 N N . LEU A 1 105 ? 11.420 -5.988 -5.426 1.00 83.44 105 LEU A N 1
ATOM 782 C CA . LEU A 1 105 ? 12.021 -4.690 -5.710 1.00 83.44 105 LEU A CA 1
ATOM 783 C C . LEU A 1 105 ? 12.816 -4.174 -4.508 1.00 83.44 105 LEU A C 1
ATOM 785 O O . LEU A 1 105 ? 13.990 -3.859 -4.663 1.00 83.44 105 LEU A O 1
ATOM 789 N N . ASP A 1 106 ? 12.229 -4.175 -3.313 1.00 82.31 106 ASP A N 1
ATOM 790 C CA . ASP A 1 106 ? 12.901 -3.719 -2.093 1.00 82.31 106 ASP A CA 1
ATOM 791 C C . ASP A 1 106 ? 13.994 -4.678 -1.620 1.00 82.31 106 ASP A C 1
ATOM 793 O O . ASP A 1 106 ? 15.039 -4.231 -1.156 1.00 82.31 106 ASP A O 1
ATOM 797 N N . VAL A 1 107 ? 13.783 -5.988 -1.777 1.00 79.50 107 VAL A N 1
ATOM 798 C CA . VAL A 1 107 ? 14.740 -7.009 -1.324 1.00 79.50 107 VAL A CA 1
ATOM 799 C C . VAL A 1 107 ? 16.001 -7.060 -2.192 1.00 79.50 107 VAL A C 1
ATOM 801 O O . VAL A 1 107 ? 17.081 -7.312 -1.663 1.00 79.50 107 VAL A O 1
ATOM 804 N N . ALA A 1 108 ? 15.897 -6.851 -3.511 1.00 80.50 108 ALA A N 1
ATOM 805 C CA . ALA A 1 108 ? 17.014 -7.138 -4.422 1.00 80.50 108 ALA A CA 1
ATOM 806 C C . ALA A 1 108 ? 17.311 -6.082 -5.496 1.00 80.50 108 ALA A C 1
ATOM 808 O O . ALA A 1 108 ? 18.415 -6.090 -6.041 1.00 80.50 108 ALA A O 1
ATOM 809 N N . VAL A 1 109 ? 16.362 -5.211 -5.852 1.00 79.62 109 VAL A N 1
ATOM 810 C CA . VAL A 1 109 ? 16.522 -4.304 -7.008 1.00 79.62 109 VAL A CA 1
ATOM 811 C C . VAL A 1 109 ? 16.880 -2.887 -6.571 1.00 79.62 109 VAL A C 1
ATOM 813 O O . VAL A 1 109 ? 17.810 -2.287 -7.108 1.00 79.62 109 VAL A O 1
ATOM 816 N N . PHE A 1 110 ? 16.180 -2.349 -5.572 1.00 77.88 110 PHE A N 1
ATOM 817 C CA . PHE A 1 110 ? 16.367 -0.973 -5.117 1.00 77.88 110 PHE A CA 1
ATOM 818 C C . PHE A 1 110 ? 17.656 -0.752 -4.332 1.00 77.88 110 PHE A C 1
ATOM 820 O O . PHE A 1 110 ? 18.122 0.382 -4.273 1.00 77.88 110 PHE A O 1
ATOM 827 N N . SER A 1 111 ? 18.264 -1.797 -3.768 1.00 73.50 111 SER A N 1
ATOM 828 C CA . SER A 1 111 ? 19.588 -1.688 -3.147 1.00 73.50 111 SER A CA 1
ATOM 829 C C . SER A 1 111 ? 20.626 -1.191 -4.153 1.00 73.50 111 SER A C 1
ATOM 831 O O . SER A 1 111 ? 21.280 -0.188 -3.900 1.00 73.50 111 SER A O 1
ATOM 833 N N . SER A 1 112 ? 20.698 -1.811 -5.334 1.00 72.31 112 SER A N 1
ATOM 834 C CA . SER A 1 112 ? 21.626 -1.409 -6.396 1.00 72.31 112 SER A CA 1
ATOM 835 C C . SER A 1 112 ? 21.338 -0.012 -6.941 1.00 72.31 112 SER A C 1
ATOM 837 O O . SER A 1 112 ? 22.270 0.739 -7.208 1.00 72.31 112 SER A O 1
ATOM 839 N N . LEU A 1 113 ? 20.058 0.357 -7.079 1.00 74.31 113 LEU A N 1
ATOM 840 C CA . LEU A 1 113 ? 19.683 1.709 -7.498 1.00 74.31 113 LEU A CA 1
ATOM 841 C C . LEU A 1 113 ? 20.183 2.756 -6.493 1.00 74.31 113 LEU A C 1
ATOM 843 O O . LEU A 1 113 ? 20.782 3.747 -6.897 1.00 74.31 113 LEU A O 1
ATOM 847 N N . LYS A 1 114 ? 19.983 2.513 -5.191 1.00 75.38 114 LYS A N 1
ATOM 848 C CA . LYS A 1 114 ? 20.477 3.393 -4.123 1.00 75.38 114 LYS A CA 1
ATOM 849 C C . LYS A 1 114 ? 21.998 3.491 -4.138 1.00 75.38 114 LYS A C 1
ATOM 851 O O . LYS A 1 114 ? 22.517 4.592 -4.041 1.00 75.38 114 LYS A O 1
ATOM 856 N N . THR A 1 115 ? 22.705 2.373 -4.307 1.00 75.88 115 THR A N 1
ATOM 857 C CA . THR A 1 115 ? 24.172 2.375 -4.411 1.00 75.88 115 THR A CA 1
ATOM 858 C C . THR A 1 115 ? 24.649 3.224 -5.587 1.00 75.88 115 THR A C 1
ATOM 860 O O . THR A 1 115 ? 25.488 4.091 -5.394 1.00 75.88 115 THR A O 1
ATOM 863 N N . ASN A 1 116 ? 24.071 3.042 -6.778 1.00 74.62 116 ASN A N 1
ATOM 864 C CA . ASN A 1 116 ? 24.466 3.801 -7.968 1.00 74.62 116 ASN A CA 1
ATOM 865 C C . ASN A 1 116 ? 24.181 5.303 -7.825 1.00 74.62 116 ASN A C 1
ATOM 867 O O . ASN A 1 116 ? 25.000 6.122 -8.235 1.00 74.62 116 ASN A O 1
ATOM 871 N N . LEU A 1 117 ? 23.034 5.666 -7.241 1.00 74.94 117 LEU A N 1
ATOM 872 C CA . LEU A 1 117 ? 22.698 7.064 -6.963 1.00 74.94 117 LEU A CA 1
ATOM 873 C C . LEU A 1 117 ? 23.643 7.672 -5.922 1.00 74.94 117 LEU A C 1
ATOM 875 O O . LEU A 1 117 ? 24.103 8.791 -6.118 1.00 74.94 117 LEU A O 1
ATOM 879 N N . ASN A 1 118 ? 23.983 6.930 -4.866 1.00 76.06 118 ASN A N 1
ATOM 880 C CA . ASN A 1 118 ? 24.929 7.386 -3.848 1.00 76.06 118 ASN A CA 1
ATOM 881 C C . ASN A 1 118 ? 26.332 7.581 -4.428 1.00 76.06 118 ASN A C 1
ATOM 883 O O . ASN A 1 118 ? 26.935 8.615 -4.188 1.00 76.06 118 ASN A O 1
ATOM 887 N N . SER A 1 119 ? 26.828 6.660 -5.256 1.00 77.06 119 SER A N 1
ATOM 888 C CA . SER A 1 119 ? 28.120 6.847 -5.929 1.00 77.06 119 SER A CA 1
ATOM 889 C C . SER A 1 119 ? 28.100 8.035 -6.896 1.00 77.06 119 SER A C 1
ATOM 891 O O . SER A 1 119 ? 29.084 8.759 -7.012 1.00 77.06 119 SER A O 1
ATOM 893 N N . ALA A 1 120 ? 26.977 8.273 -7.585 1.00 72.19 120 ALA A N 1
ATOM 894 C CA . ALA A 1 120 ? 26.823 9.453 -8.433 1.00 72.19 120 ALA A CA 1
ATOM 895 C C . ALA A 1 120 ? 26.805 10.761 -7.623 1.00 72.19 120 ALA A C 1
ATOM 897 O O . ALA A 1 120 ? 27.335 11.757 -8.111 1.00 72.19 120 ALA A O 1
ATOM 898 N N . LEU A 1 121 ? 26.223 10.749 -6.417 1.00 74.12 121 LEU A N 1
ATOM 899 C CA . LEU A 1 121 ? 26.275 11.858 -5.459 1.00 74.12 121 LEU A CA 1
ATOM 900 C C . LEU A 1 121 ? 27.698 12.088 -4.947 1.00 74.12 121 LEU A C 1
ATOM 902 O O . LEU A 1 121 ? 28.173 13.212 -5.001 1.00 74.12 121 LEU A O 1
ATOM 906 N N . GLU A 1 122 ? 28.394 11.035 -4.516 1.00 75.69 122 GLU A N 1
ATOM 907 C CA . GLU A 1 122 ? 29.771 11.120 -4.012 1.00 75.69 122 GLU A CA 1
ATOM 908 C C . GLU A 1 122 ? 30.724 11.725 -5.052 1.00 75.69 122 GLU A C 1
ATOM 910 O O . GLU A 1 122 ? 31.547 12.568 -4.718 1.00 75.69 122 GLU A O 1
ATOM 915 N N . LEU A 1 123 ? 30.587 11.348 -6.328 1.00 73.00 123 LEU A N 1
ATOM 916 C CA . LEU A 1 123 ? 31.375 11.941 -7.414 1.00 73.00 123 LEU A CA 1
ATOM 917 C C . LEU A 1 123 ? 31.031 13.417 -7.652 1.00 73.00 123 LEU A C 1
ATOM 919 O O . LEU A 1 123 ? 31.934 14.225 -7.834 1.00 73.00 123 LEU A O 1
ATOM 923 N N . LEU A 1 124 ? 29.744 13.781 -7.620 1.00 68.94 124 LEU A N 1
ATOM 924 C CA . LEU A 1 124 ? 29.318 15.176 -7.784 1.00 68.94 124 LEU A CA 1
ATOM 925 C C . LEU A 1 124 ? 29.838 16.066 -6.654 1.00 68.94 124 LEU A C 1
ATOM 927 O O . LEU A 1 124 ? 30.315 17.156 -6.944 1.00 68.94 124 LEU A O 1
ATOM 931 N N . MET A 1 125 ? 29.812 15.569 -5.416 1.00 67.81 125 MET A N 1
ATOM 932 C CA . MET A 1 125 ? 30.342 16.267 -4.241 1.00 67.81 125 MET A CA 1
ATOM 933 C C . MET A 1 125 ? 31.868 16.432 -4.275 1.00 67.81 125 MET A C 1
ATOM 935 O O . MET A 1 125 ? 32.399 17.332 -3.632 1.00 67.81 125 MET A O 1
ATOM 939 N N . ASN A 1 126 ? 32.584 15.562 -4.995 1.00 68.38 126 ASN A N 1
ATOM 940 C CA . ASN A 1 126 ? 34.036 15.667 -5.159 1.00 68.38 126 ASN A CA 1
ATOM 941 C C . ASN A 1 126 ? 34.432 16.631 -6.291 1.00 68.38 126 ASN A C 1
ATOM 943 O O . ASN A 1 126 ? 35.468 17.284 -6.192 1.00 68.38 126 ASN A O 1
ATOM 947 N N . ASP A 1 127 ? 33.619 16.719 -7.350 1.00 67.06 127 ASP A N 1
ATOM 948 C CA . ASP A 1 127 ? 33.886 17.556 -8.530 1.00 67.06 127 ASP A CA 1
ATOM 949 C C . ASP A 1 127 ? 33.251 18.962 -8.436 1.00 67.06 127 ASP A C 1
ATOM 951 O O . ASP A 1 127 ? 33.629 19.869 -9.181 1.00 67.06 127 ASP A O 1
ATOM 955 N N . SER A 1 128 ? 32.277 19.163 -7.541 1.00 64.12 128 SER A N 1
ATOM 956 C CA . SER A 1 128 ? 31.525 20.412 -7.358 1.00 64.12 128 SER A CA 1
ATOM 957 C C . SER A 1 128 ? 30.917 20.513 -5.949 1.00 64.12 128 SER A C 1
ATOM 959 O O . SER A 1 128 ? 30.646 19.498 -5.322 1.00 64.12 128 SER A O 1
ATOM 961 N N . ASP A 1 129 ? 30.599 21.723 -5.474 1.00 60.28 129 ASP A N 1
ATOM 962 C CA . ASP A 1 129 ? 29.809 21.927 -4.237 1.00 60.28 129 ASP A CA 1
ATOM 963 C C . ASP A 1 129 ? 28.313 21.549 -4.402 1.00 60.28 129 ASP A C 1
ATOM 965 O O . ASP A 1 129 ? 27.487 21.790 -3.517 1.00 60.28 129 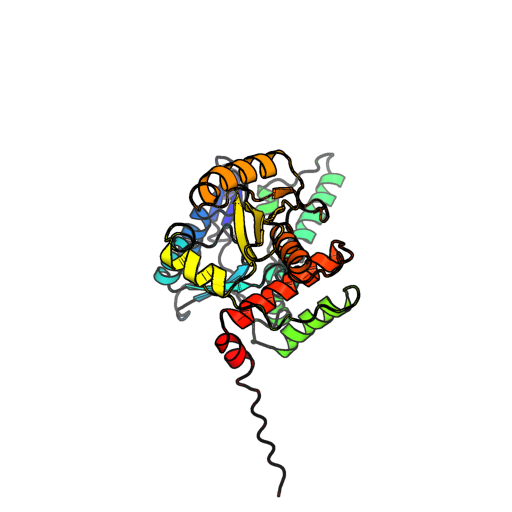ASP A O 1
ATOM 969 N N . ASP A 1 130 ? 27.927 20.973 -5.546 1.00 58.97 130 ASP A N 1
ATOM 970 C CA . ASP A 1 130 ? 26.545 20.611 -5.838 1.00 58.97 130 ASP A CA 1
ATOM 971 C C . ASP A 1 130 ? 26.196 19.236 -5.246 1.00 58.97 130 ASP A C 1
ATOM 973 O O . ASP A 1 130 ? 26.823 18.213 -5.522 1.00 58.97 130 ASP A O 1
ATOM 977 N N . CYS A 1 131 ? 25.149 19.210 -4.422 1.00 60.44 131 CYS A N 1
ATOM 978 C CA . CYS A 1 131 ? 24.670 18.011 -3.736 1.00 60.44 131 CYS A CA 1
ATOM 979 C C . CYS A 1 131 ? 23.462 17.368 -4.438 1.00 60.44 131 CYS A C 1
ATOM 981 O O . CYS A 1 131 ? 22.804 16.501 -3.856 1.00 60.44 131 CYS A O 1
ATOM 983 N N . ASN A 1 132 ? 23.119 17.802 -5.657 1.00 64.25 132 ASN A N 1
ATOM 984 C CA . ASN A 1 132 ? 21.906 17.366 -6.337 1.00 64.25 132 ASN A CA 1
ATOM 985 C C . ASN A 1 132 ? 22.197 16.514 -7.583 1.00 64.25 132 ASN A C 1
ATOM 987 O O . ASN A 1 132 ? 22.790 16.972 -8.559 1.00 64.25 132 ASN A O 1
ATOM 991 N N . VAL A 1 133 ? 21.716 15.265 -7.601 1.00 66.25 133 VAL A N 1
ATOM 992 C CA . VAL A 1 133 ? 21.718 14.469 -8.840 1.00 66.25 133 VAL A CA 1
ATOM 993 C C . VAL A 1 133 ? 20.637 15.014 -9.761 1.00 66.25 133 VAL A C 1
ATOM 995 O O . VAL A 1 133 ? 19.450 14.957 -9.435 1.00 66.25 133 VAL A O 1
ATOM 998 N N . SER A 1 134 ? 21.040 15.486 -10.940 1.00 70.38 134 SER A N 1
ATOM 999 C CA . SER A 1 134 ? 20.094 15.908 -11.971 1.00 70.38 134 SER A CA 1
ATOM 1000 C C . SER A 1 134 ? 19.124 14.769 -12.330 1.00 70.38 134 SER A C 1
ATOM 1002 O O . SER A 1 134 ? 19.482 13.582 -12.330 1.00 70.38 134 SER A O 1
ATOM 1004 N N . LYS A 1 135 ? 17.869 15.106 -12.640 1.00 70.88 135 LYS A N 1
ATOM 1005 C CA . LYS A 1 135 ? 16.818 14.110 -12.917 1.00 70.88 135 LYS A CA 1
ATOM 1006 C C . LYS A 1 135 ? 17.175 13.248 -14.126 1.00 70.88 135 LYS A C 1
ATOM 1008 O O . LYS A 1 135 ? 16.915 12.048 -14.129 1.00 70.88 135 LYS A O 1
ATOM 1013 N N . GLU A 1 136 ? 17.851 13.831 -15.110 1.00 70.62 136 GLU A N 1
ATOM 1014 C CA . GLU A 1 136 ? 18.348 13.154 -16.308 1.00 70.62 136 GLU A CA 1
ATOM 1015 C C . GLU A 1 136 ? 19.365 12.069 -15.940 1.00 70.62 136 GLU A C 1
ATOM 1017 O O . GLU A 1 136 ? 19.334 10.967 -16.490 1.00 70.62 136 GLU A O 1
ATOM 1022 N N . LYS A 1 137 ? 20.256 12.358 -14.983 1.00 70.19 137 LYS A N 1
ATOM 1023 C CA . LYS A 1 137 ? 21.262 11.406 -14.502 1.00 70.19 137 LYS A CA 1
ATOM 1024 C C . LYS A 1 137 ? 20.609 10.284 -13.693 1.00 70.19 137 LYS A C 1
ATOM 1026 O O . LYS A 1 137 ? 20.950 9.121 -13.899 1.00 70.19 137 LYS A O 1
ATOM 1031 N N . ALA A 1 138 ? 19.613 10.608 -12.866 1.00 71.25 138 ALA A N 1
ATOM 1032 C CA . ALA A 1 138 ? 18.857 9.625 -12.087 1.00 71.25 138 ALA A CA 1
ATOM 1033 C C . ALA A 1 138 ? 18.024 8.669 -12.966 1.00 71.25 138 ALA A C 1
ATOM 1035 O O . ALA A 1 138 ? 17.982 7.467 -12.710 1.00 71.25 138 ALA A O 1
ATOM 1036 N N . ILE A 1 139 ? 17.396 9.176 -14.029 1.00 69.19 139 ILE A N 1
ATOM 1037 C CA . ILE A 1 139 ? 16.582 8.386 -14.971 1.00 69.19 139 ILE A CA 1
ATOM 1038 C C . ILE A 1 139 ? 17.446 7.447 -15.831 1.00 69.19 139 ILE A C 1
ATOM 1040 O O . ILE A 1 139 ? 16.980 6.389 -16.257 1.00 69.19 139 ILE A O 1
ATOM 1044 N N . LYS A 1 140 ? 18.718 7.800 -16.055 1.00 69.06 140 LYS A N 1
ATOM 1045 C CA . LYS A 1 140 ? 19.704 6.961 -16.756 1.00 69.06 140 LYS A CA 1
ATOM 1046 C C . LYS A 1 140 ? 20.325 5.876 -15.870 1.00 69.06 140 LYS A C 1
ATOM 1048 O O . LYS A 1 140 ? 21.017 5.002 -16.394 1.00 69.06 140 LYS A O 1
ATOM 1053 N N . CYS A 1 141 ? 20.107 5.898 -14.552 1.00 65.31 141 CYS A N 1
ATOM 1054 C CA . CYS A 1 141 ? 20.642 4.872 -13.661 1.00 65.31 141 CYS A CA 1
ATOM 1055 C C . CYS A 1 141 ? 20.046 3.497 -13.992 1.00 65.31 141 CYS A C 1
ATOM 1057 O O . CYS A 1 141 ? 18.832 3.298 -14.002 1.00 65.31 141 CYS A O 1
ATOM 1059 N N . ASN A 1 142 ? 20.923 2.526 -14.239 1.00 63.16 142 ASN A N 1
ATOM 1060 C CA . ASN A 1 142 ? 20.511 1.185 -14.625 1.00 63.16 142 ASN A CA 1
ATOM 1061 C C . ASN A 1 142 ? 19.863 0.446 -13.439 1.00 63.16 142 ASN A C 1
ATOM 1063 O O . ASN A 1 142 ? 20.424 0.399 -12.338 1.00 63.16 142 ASN A O 1
ATOM 1067 N N . PHE A 1 143 ? 18.698 -0.160 -13.666 1.00 65.56 143 PHE A N 1
ATOM 1068 C CA . PHE A 1 143 ? 18.052 -1.032 -12.687 1.00 65.56 143 PHE A CA 1
ATOM 1069 C C . PHE A 1 143 ? 18.750 -2.395 -12.693 1.00 65.56 143 PHE A C 1
ATOM 1071 O O . PHE A 1 143 ? 19.023 -2.957 -13.753 1.00 65.56 143 PHE A O 1
ATOM 1078 N N . SER A 1 144 ? 19.051 -2.950 -11.516 1.00 63.00 144 SER A N 1
ATOM 1079 C CA . SER A 1 144 ? 19.774 -4.223 -11.459 1.00 63.00 144 SER A CA 1
ATOM 1080 C C . SER A 1 144 ? 18.976 -5.374 -12.073 1.00 63.00 144 SER A C 1
ATOM 1082 O O . SER A 1 144 ? 17.748 -5.455 -11.993 1.00 63.00 144 SER A O 1
ATOM 1084 N N . THR A 1 145 ? 19.700 -6.333 -12.645 1.00 67.38 145 THR A N 1
ATOM 1085 C CA . THR A 1 145 ? 19.154 -7.548 -13.266 1.00 67.38 145 THR A CA 1
ATOM 1086 C C . THR A 1 145 ? 18.772 -8.628 -12.244 1.00 67.38 145 THR A C 1
ATOM 1088 O O . THR A 1 145 ? 18.296 -9.707 -12.610 1.00 67.38 145 THR A O 1
ATOM 1091 N N . ASN A 1 146 ? 18.899 -8.342 -10.943 1.00 81.19 146 ASN A N 1
ATOM 1092 C CA . ASN A 1 146 ? 18.723 -9.310 -9.855 1.00 81.19 146 ASN A CA 1
ATOM 1093 C C . ASN A 1 146 ? 17.257 -9.635 -9.530 1.00 81.19 146 ASN A C 1
ATOM 1095 O O . ASN A 1 146 ? 16.974 -10.325 -8.551 1.00 81.19 146 ASN A O 1
ATOM 1099 N N . ILE A 1 147 ? 16.309 -9.216 -10.372 1.00 86.38 147 ILE A N 1
ATOM 1100 C CA . ILE A 1 147 ? 14.872 -9.448 -10.186 1.00 86.38 147 ILE A CA 1
ATOM 1101 C C . ILE A 1 147 ? 14.550 -10.936 -9.944 1.00 86.38 147 ILE A C 1
ATOM 1103 O O . ILE A 1 147 ? 13.819 -11.257 -9.010 1.00 86.38 147 ILE A O 1
ATOM 1107 N N . LYS A 1 148 ? 15.153 -11.867 -10.703 1.00 89.69 148 LYS A N 1
ATOM 1108 C CA . LYS A 1 148 ? 14.947 -13.321 -10.522 1.00 89.69 148 LYS A CA 1
ATOM 1109 C C . LYS A 1 148 ? 15.399 -13.789 -9.136 1.00 89.69 148 LYS A C 1
ATOM 1111 O O . LYS A 1 148 ? 14.737 -14.614 -8.511 1.00 89.69 148 LYS A O 1
ATOM 1116 N N . ALA A 1 149 ? 16.532 -13.270 -8.662 1.00 88.12 149 ALA A N 1
ATOM 1117 C CA . ALA A 1 149 ? 17.042 -13.566 -7.330 1.00 88.12 149 ALA A CA 1
ATOM 1118 C C . ALA A 1 149 ? 16.124 -12.985 -6.248 1.00 88.12 149 ALA A C 1
ATOM 1120 O O . ALA A 1 149 ? 15.813 -13.701 -5.304 1.00 88.12 149 ALA A O 1
ATOM 1121 N N . GLY A 1 150 ? 15.602 -11.769 -6.437 1.00 88.62 150 GLY A N 1
ATOM 1122 C CA . GLY A 1 150 ? 14.609 -11.167 -5.543 1.00 88.62 150 GLY A CA 1
ATOM 1123 C C . GLY A 1 150 ? 13.344 -12.016 -5.404 1.00 88.62 150 GLY A C 1
ATOM 1124 O O . GLY A 1 150 ? 12.923 -12.313 -4.291 1.00 88.62 150 GLY A O 1
ATOM 1125 N N . PHE A 1 151 ? 12.777 -12.496 -6.518 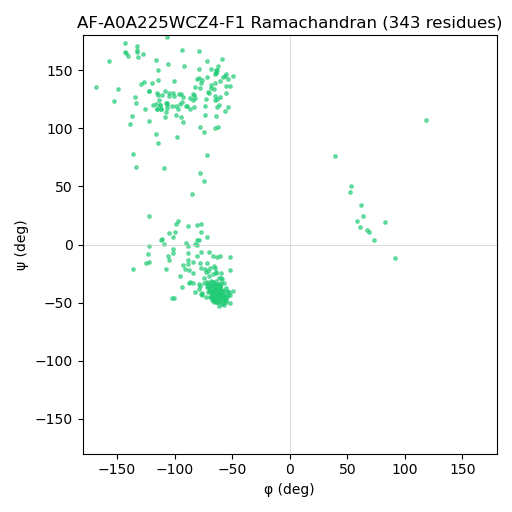1.00 89.62 151 PHE A N 1
ATOM 1126 C CA . PHE A 1 151 ? 11.609 -13.388 -6.480 1.00 89.62 151 PHE A CA 1
ATOM 1127 C C . PHE A 1 151 ? 11.883 -14.703 -5.733 1.00 89.62 151 PHE A C 1
ATOM 1129 O O . PHE A 1 151 ? 11.021 -15.159 -4.978 1.00 89.62 151 PHE A O 1
ATOM 1136 N N . ARG A 1 152 ? 13.077 -15.289 -5.906 1.00 89.50 152 ARG A N 1
ATOM 1137 C CA . ARG A 1 152 ? 13.498 -16.498 -5.177 1.00 89.50 152 ARG A CA 1
ATOM 1138 C C . ARG A 1 152 ? 13.714 -16.231 -3.689 1.00 89.50 152 ARG A C 1
ATOM 1140 O O . ARG A 1 152 ? 13.250 -17.017 -2.869 1.00 89.50 152 ARG A O 1
ATOM 1147 N N . ALA A 1 153 ? 14.381 -15.130 -3.347 1.00 87.00 153 ALA A N 1
ATOM 1148 C CA . ALA A 1 153 ? 14.670 -14.738 -1.970 1.00 87.00 153 ALA A CA 1
ATOM 1149 C C . ALA A 1 153 ? 13.382 -14.485 -1.175 1.00 87.00 153 ALA A C 1
ATOM 1151 O O . ALA A 1 153 ? 13.242 -14.990 -0.070 1.00 87.00 153 ALA A O 1
ATOM 1152 N N . CYS A 1 154 ? 12.400 -13.806 -1.776 1.00 84.50 154 CYS A N 1
ATOM 1153 C CA . CYS A 1 154 ? 11.081 -13.591 -1.176 1.00 84.50 154 CYS A CA 1
ATOM 1154 C C . CYS A 1 154 ? 10.217 -14.866 -1.096 1.00 84.50 154 CYS A C 1
ATOM 1156 O O . CYS A 1 154 ? 9.108 -14.815 -0.569 1.00 84.50 154 CYS A O 1
ATOM 1158 N N . GLY A 1 155 ? 10.658 -15.988 -1.680 1.00 85.50 155 GLY A N 1
ATOM 1159 C CA . GLY A 1 155 ? 9.871 -17.217 -1.797 1.00 85.50 155 GLY A CA 1
ATOM 1160 C C . GLY A 1 155 ? 8.651 -17.099 -2.717 1.00 85.50 155 GLY A C 1
ATOM 1161 O O . GLY A 1 155 ? 7.793 -17.974 -2.690 1.00 85.50 155 GLY A O 1
ATOM 1162 N N . LEU A 1 156 ? 8.545 -16.031 -3.514 1.00 84.00 156 LEU A N 1
ATOM 1163 C CA . LEU A 1 156 ? 7.405 -15.788 -4.401 1.00 84.00 156 LEU A CA 1
ATOM 1164 C C . LEU A 1 156 ? 7.478 -16.623 -5.682 1.00 84.00 156 LEU A C 1
ATOM 1166 O O . LEU A 1 156 ? 6.440 -17.014 -6.215 1.00 84.00 156 LEU A O 1
ATOM 1170 N N . TYR A 1 157 ? 8.688 -16.870 -6.196 1.00 84.56 157 TYR A N 1
ATOM 1171 C CA . TYR A 1 157 ? 8.879 -17.736 -7.356 1.00 84.56 157 TYR A CA 1
ATOM 1172 C C . TYR A 1 157 ? 10.265 -18.415 -7.388 1.00 84.56 157 TYR A C 1
ATOM 1174 O O . TYR A 1 157 ? 11.276 -17.709 -7.435 1.00 84.56 157 TYR A O 1
ATOM 1182 N N . PRO A 1 158 ? 10.330 -19.760 -7.458 1.00 88.56 158 PRO A N 1
ATOM 1183 C CA . PRO A 1 158 ? 9.210 -20.683 -7.255 1.00 88.56 158 PRO A CA 1
ATOM 1184 C C . PRO A 1 158 ? 8.536 -20.445 -5.902 1.00 88.56 158 PRO A C 1
ATOM 1186 O O . PRO A 1 158 ? 9.198 -20.035 -4.947 1.00 88.56 158 PRO A O 1
ATOM 1189 N N . LEU A 1 159 ? 7.220 -20.648 -5.841 1.00 84.06 159 LEU A N 1
ATOM 1190 C CA . LEU A 1 159 ? 6.468 -20.420 -4.614 1.00 84.06 159 LEU A CA 1
ATOM 1191 C C . LEU A 1 159 ? 7.002 -21.356 -3.521 1.00 84.06 159 LEU A C 1
ATOM 1193 O O . LEU A 1 159 ? 6.990 -22.574 -3.684 1.00 84.06 159 LEU A O 1
ATOM 1197 N N . SER A 1 160 ? 7.504 -20.791 -2.425 1.00 81.69 160 SER A N 1
ATOM 1198 C CA . SER A 1 160 ? 8.169 -21.547 -1.366 1.00 81.69 160 SER A CA 1
ATOM 1199 C C . SER A 1 160 ? 7.763 -21.036 0.006 1.00 81.69 160 SER A C 1
ATOM 1201 O O . SER A 1 160 ? 8.270 -20.026 0.499 1.00 81.69 160 SER A O 1
ATOM 1203 N N . LEU A 1 161 ? 6.883 -21.795 0.662 1.00 76.25 161 LEU A N 1
ATOM 1204 C CA . LEU A 1 161 ? 6.490 -21.526 2.042 1.00 76.25 161 LEU A CA 1
ATOM 1205 C C . LEU A 1 161 ? 7.695 -21.587 2.989 1.00 76.25 161 LEU A C 1
ATOM 1207 O O . LEU A 1 161 ? 7.788 -20.769 3.902 1.00 76.25 161 LEU A O 1
ATOM 1211 N N . HIS A 1 162 ? 8.639 -22.505 2.749 1.00 77.25 162 HIS A N 1
ATOM 1212 C CA . HIS A 1 162 ? 9.871 -22.608 3.533 1.00 77.25 162 HIS A CA 1
ATOM 1213 C C . HIS A 1 162 ? 10.647 -21.288 3.507 1.00 77.25 162 HIS A C 1
ATOM 1215 O O . HIS A 1 162 ? 10.935 -20.730 4.562 1.00 77.25 162 HIS A O 1
ATOM 1221 N N . ARG A 1 163 ? 10.916 -20.739 2.313 1.00 79.25 163 ARG A N 1
ATOM 1222 C CA . ARG A 1 163 ? 11.630 -19.460 2.170 1.00 79.25 163 ARG A CA 1
ATOM 1223 C C . ARG A 1 163 ? 10.860 -18.293 2.774 1.00 79.25 163 ARG A C 1
ATOM 1225 O O . ARG A 1 163 ? 11.441 -17.511 3.515 1.00 79.25 163 ARG A O 1
ATOM 1232 N N . MET A 1 164 ? 9.548 -18.211 2.552 1.00 79.50 164 MET A N 1
ATOM 1233 C CA . MET A 1 164 ? 8.733 -17.165 3.183 1.00 79.50 164 MET A CA 1
ATOM 1234 C C . MET A 1 164 ? 8.765 -17.249 4.718 1.00 79.50 164 MET A C 1
ATOM 1236 O O . MET A 1 164 ? 8.827 -16.225 5.402 1.00 79.50 164 MET A O 1
ATOM 1240 N N . THR A 1 165 ? 8.748 -18.467 5.265 1.00 77.00 165 THR A N 1
ATOM 1241 C CA . THR A 1 165 ? 8.825 -18.722 6.710 1.00 77.00 165 THR A CA 1
ATOM 1242 C C . THR A 1 165 ? 10.196 -18.375 7.265 1.00 77.00 165 THR A C 1
ATOM 1244 O O . THR A 1 165 ? 10.278 -17.804 8.347 1.00 77.00 165 THR A O 1
ATOM 1247 N N . GLU A 1 166 ? 11.257 -18.668 6.520 1.00 77.56 166 GLU A N 1
ATOM 1248 C CA . GLU A 1 166 ? 12.637 -18.312 6.844 1.00 77.56 166 GLU A CA 1
ATOM 1249 C C . GLU A 1 166 ? 12.815 -16.785 6.880 1.00 77.56 166 GLU A C 1
ATOM 1251 O O . GLU A 1 166 ? 13.249 -16.256 7.903 1.00 77.56 166 GLU A O 1
ATOM 1256 N N . CYS A 1 167 ? 12.362 -16.050 5.854 1.00 72.50 167 CYS A N 1
ATOM 1257 C CA . CYS A 1 167 ? 12.349 -14.579 5.853 1.00 72.50 167 CYS A CA 1
ATOM 1258 C C . CYS A 1 167 ? 11.604 -14.021 7.074 1.00 72.50 167 CYS A C 1
ATOM 1260 O O . CYS A 1 167 ? 12.087 -13.122 7.766 1.00 72.50 167 CYS A O 1
ATOM 1262 N N . LEU A 1 168 ? 10.438 -14.595 7.381 1.00 73.12 168 LEU A N 1
ATOM 1263 C CA . LEU A 1 168 ? 9.649 -14.216 8.547 1.00 73.12 168 LEU A CA 1
ATOM 1264 C C . LEU A 1 168 ? 10.348 -14.574 9.869 1.00 73.12 168 LEU A C 1
ATOM 1266 O O . LEU A 1 168 ? 10.232 -13.833 10.845 1.00 73.12 168 LEU A O 1
ATOM 1270 N N . HIS A 1 169 ? 11.054 -15.702 9.927 1.00 71.31 169 HIS A N 1
ATOM 1271 C CA . HIS A 1 169 ? 11.799 -16.144 11.100 1.00 71.31 169 HIS A CA 1
ATOM 1272 C C . HIS A 1 169 ? 12.989 -15.225 11.372 1.00 71.31 169 HIS A C 1
ATOM 1274 O O . HIS A 1 169 ? 13.118 -14.751 12.498 1.00 71.31 169 HIS A O 1
ATOM 1280 N N . HIS A 1 170 ? 13.795 -14.902 10.358 1.00 67.69 170 HIS A N 1
ATOM 1281 C CA . HIS A 1 170 ? 14.895 -13.941 10.476 1.00 67.69 170 HIS A CA 1
ATOM 1282 C C . HIS A 1 170 ? 14.403 -12.584 10.974 1.00 67.69 170 HIS A C 1
ATOM 1284 O O . HIS A 1 170 ? 14.958 -12.024 11.917 1.00 67.69 170 HIS A O 1
ATOM 1290 N N . PHE A 1 171 ? 13.293 -12.100 10.420 1.00 67.12 171 PHE A N 1
ATOM 1291 C CA . PHE A 1 171 ? 12.681 -10.861 10.877 1.00 67.12 171 PHE A CA 1
ATOM 1292 C C . PHE A 1 171 ? 12.209 -10.918 12.335 1.00 67.12 171 PHE A C 1
ATOM 1294 O O . PHE A 1 171 ? 12.425 -9.984 13.103 1.00 67.12 171 PHE A O 1
ATOM 1301 N N . ARG A 1 172 ? 11.578 -12.026 12.744 1.00 63.81 172 ARG A N 1
ATOM 1302 C CA . ARG A 1 172 ? 11.115 -12.233 14.126 1.00 63.81 172 ARG A CA 1
ATOM 1303 C C . ARG A 1 172 ? 12.263 -12.394 15.118 1.00 63.81 172 ARG A C 1
ATOM 1305 O O . ARG A 1 172 ? 12.116 -11.962 16.253 1.00 63.81 172 ARG A O 1
ATOM 1312 N N . ARG A 1 173 ? 13.368 -13.020 14.708 1.00 57.34 173 ARG A N 1
ATOM 1313 C CA . ARG A 1 173 ? 14.571 -13.222 15.530 1.00 57.34 173 ARG A CA 1
ATOM 1314 C C . ARG A 1 173 ? 15.290 -11.904 15.815 1.00 57.34 173 ARG A C 1
ATOM 1316 O O . ARG A 1 173 ? 15.843 -11.743 16.893 1.00 57.34 173 ARG A O 1
ATOM 1323 N N . ASN A 1 174 ? 15.204 -10.954 14.886 1.00 51.12 174 ASN A N 1
ATOM 1324 C CA . ASN A 1 174 ? 15.791 -9.620 15.009 1.00 51.12 174 ASN A CA 1
ATOM 1325 C C . ASN A 1 174 ? 14.848 -8.599 15.687 1.00 51.12 174 ASN A C 1
ATOM 1327 O O . ASN A 1 174 ? 15.071 -7.394 15.586 1.00 51.12 174 ASN A O 1
ATOM 1331 N N . ARG A 1 175 ? 13.786 -9.056 16.372 1.00 45.41 175 ARG A N 1
ATOM 1332 C CA . ARG A 1 175 ? 12.877 -8.223 17.179 1.00 45.41 175 ARG A CA 1
ATOM 1333 C C . ARG A 1 175 ? 12.965 -8.576 18.668 1.00 45.41 175 ARG A C 1
ATOM 1335 O O . ARG A 1 175 ? 13.196 -9.727 19.026 1.00 45.41 175 ARG A O 1
ATOM 1342 N N . ALA A 1 176 ? 12.719 -7.576 19.517 1.00 34.22 176 ALA A N 1
ATOM 1343 C CA . ALA A 1 176 ? 12.541 -7.720 20.965 1.00 34.22 176 ALA A CA 1
ATOM 1344 C C . ALA A 1 176 ? 11.361 -8.674 21.325 1.00 34.22 176 ALA A C 1
ATOM 1346 O O . ALA A 1 176 ? 10.509 -8.932 20.468 1.00 34.22 176 ALA A O 1
ATOM 1347 N N . PRO A 1 177 ? 11.311 -9.238 22.554 1.00 38.03 177 PRO A N 1
ATOM 1348 C CA . PRO A 1 177 ? 10.629 -10.505 22.869 1.00 38.03 177 PRO A CA 1
ATOM 1349 C C . PRO A 1 177 ? 9.101 -10.556 22.644 1.00 38.03 177 PRO A C 1
ATOM 1351 O O . PRO A 1 177 ? 8.396 -9.557 22.747 1.00 38.03 177 PRO A O 1
ATOM 1354 N N . ARG A 1 178 ? 8.590 -11.779 22.391 1.00 46.88 178 ARG A N 1
ATOM 1355 C CA . ARG A 1 178 ? 7.157 -12.178 22.310 1.00 46.88 178 ARG A CA 1
ATOM 1356 C C . ARG A 1 178 ? 6.424 -11.852 23.630 1.00 46.88 178 ARG A C 1
ATOM 1358 O O . ARG A 1 178 ? 7.026 -12.006 24.681 1.00 46.88 178 ARG A O 1
ATOM 1365 N N . VAL A 1 179 ? 5.147 -11.437 23.660 1.00 36.59 179 VAL A N 1
ATOM 1366 C CA . VAL A 1 179 ? 3.919 -12.248 23.469 1.00 36.59 179 VAL A CA 1
ATOM 1367 C C . VAL A 1 179 ? 2.701 -11.312 23.297 1.00 36.59 179 VAL A C 1
ATOM 1369 O O . VAL A 1 179 ? 2.511 -10.413 24.103 1.00 36.59 179 VAL A O 1
ATOM 1372 N N . ALA A 1 180 ? 1.808 -11.584 22.337 1.00 37.09 180 ALA A N 1
ATOM 1373 C CA . ALA A 1 180 ? 0.408 -11.139 22.400 1.00 37.09 180 ALA A CA 1
ATOM 1374 C C . ALA A 1 180 ? -0.493 -12.304 21.955 1.00 37.09 180 ALA A C 1
ATOM 1376 O O . ALA A 1 180 ? -0.448 -12.731 20.799 1.00 37.09 180 ALA A O 1
ATOM 1377 N N . LYS A 1 181 ? -1.253 -12.885 22.892 1.00 37.94 181 LYS A N 1
ATOM 1378 C CA . LYS A 1 181 ? -2.223 -13.959 22.612 1.00 37.94 181 LYS A CA 1
ATOM 1379 C C . LYS A 1 181 ? -3.508 -13.367 22.014 1.00 37.94 181 LYS A C 1
ATOM 1381 O O . LYS A 1 181 ? -3.946 -12.291 22.408 1.00 37.94 181 LYS A O 1
ATOM 1386 N N . ILE A 1 182 ? -4.108 -14.095 21.068 1.00 37.06 182 ILE A N 1
ATOM 1387 C CA . ILE A 1 182 ? -5.424 -13.798 20.470 1.00 37.06 182 ILE A CA 1
ATOM 1388 C C . ILE A 1 182 ? -6.499 -13.820 21.563 1.00 37.06 182 ILE A C 1
ATOM 1390 O O . ILE A 1 182 ? -6.482 -14.705 22.418 1.00 37.06 182 ILE A O 1
ATOM 1394 N N . ALA A 1 183 ? -7.456 -12.893 21.505 1.00 40.62 183 ALA A N 1
ATOM 1395 C CA . ALA A 1 183 ? -8.627 -12.915 22.370 1.00 40.62 183 ALA A CA 1
ATOM 1396 C C . ALA A 1 183 ? -9.804 -13.606 21.661 1.00 40.62 183 ALA A C 1
ATOM 1398 O O . ALA A 1 183 ? -10.232 -13.173 20.593 1.00 40.62 183 ALA A O 1
ATOM 1399 N N . ALA A 1 184 ? -10.326 -14.682 22.255 1.00 37.62 184 ALA A N 1
ATOM 1400 C CA . ALA A 1 184 ? -11.389 -15.518 21.682 1.00 37.62 184 ALA A CA 1
ATOM 1401 C C . ALA A 1 184 ? -12.738 -14.792 21.471 1.00 37.62 184 ALA A C 1
ATOM 1403 O O . ALA A 1 184 ? -13.633 -15.326 20.821 1.00 37.62 184 ALA A O 1
ATOM 1404 N N . TRP A 1 185 ? -12.892 -13.579 22.006 1.00 37.34 185 TRP A N 1
ATOM 1405 C CA . TRP A 1 185 ? -14.136 -12.807 21.975 1.00 37.34 185 TRP A CA 1
ATOM 1406 C C . TRP A 1 185 ? -14.307 -11.922 20.729 1.00 37.34 185 TRP A C 1
ATOM 1408 O O . TRP A 1 185 ? -15.379 -11.353 20.530 1.00 37.34 185 TRP A O 1
ATOM 1418 N N . LEU A 1 186 ? -13.289 -11.798 19.869 1.00 34.94 186 LEU A N 1
ATOM 1419 C CA . LEU A 1 186 ? -13.343 -10.910 18.706 1.00 34.94 186 LEU A CA 1
ATOM 1420 C C . LEU A 1 186 ? -14.171 -11.536 17.562 1.00 34.94 186 LEU A C 1
ATOM 1422 O O . LEU A 1 186 ? -13.678 -12.380 16.815 1.00 34.94 186 LEU A O 1
ATOM 1426 N N . LYS A 1 187 ? -15.430 -11.109 17.400 1.00 41.06 187 LYS A N 1
ATOM 1427 C CA . LYS A 1 187 ? -16.287 -11.446 16.246 1.00 41.06 187 LYS A CA 1
ATOM 1428 C C . LYS A 1 187 ? -16.466 -10.212 15.357 1.00 41.06 187 LYS A C 1
ATOM 1430 O O . LYS A 1 187 ? -17.154 -9.274 15.740 1.00 41.06 187 LYS A O 1
ATOM 1435 N N . ILE A 1 188 ? -15.867 -10.219 14.165 1.00 38.59 188 ILE A N 1
ATOM 1436 C CA . ILE A 1 188 ? -16.027 -9.148 13.167 1.00 38.59 188 ILE A CA 1
ATOM 1437 C C . ILE A 1 188 ? -17.267 -9.465 12.322 1.00 38.59 188 ILE A C 1
ATOM 1439 O O . ILE A 1 188 ? -17.289 -10.480 11.628 1.00 38.59 188 ILE A O 1
ATOM 1443 N N . ARG A 1 189 ? -18.297 -8.613 12.361 1.00 41.44 189 ARG A N 1
ATOM 1444 C CA . ARG A 1 189 ? -19.407 -8.646 11.395 1.00 41.44 189 ARG A CA 1
ATOM 1445 C C . ARG A 1 189 ? -19.397 -7.366 10.564 1.00 41.44 189 ARG A C 1
ATOM 1447 O O . ARG A 1 189 ? -19.375 -6.271 11.114 1.00 41.44 189 ARG A O 1
ATOM 1454 N N . THR A 1 190 ? -19.442 -7.509 9.243 1.00 38.00 190 THR A N 1
ATOM 1455 C CA . THR A 1 190 ? -19.699 -6.427 8.284 1.00 38.00 190 THR A CA 1
ATOM 1456 C C . THR A 1 190 ? -21.171 -6.024 8.366 1.00 38.00 190 THR A C 1
ATOM 1458 O O . THR A 1 190 ? -21.972 -6.456 7.542 1.00 38.00 190 THR A O 1
ATOM 1461 N N . VAL A 1 191 ? -21.560 -5.269 9.393 1.00 41.25 191 VAL A N 1
ATOM 1462 C CA . VAL A 1 191 ? -22.898 -4.665 9.457 1.00 41.25 191 VAL A CA 1
ATOM 1463 C C . VAL A 1 191 ? -22.766 -3.178 9.163 1.00 41.25 191 VAL A C 1
ATOM 1465 O O . VAL A 1 191 ? -21.882 -2.496 9.677 1.00 41.25 191 VAL A O 1
ATOM 1468 N N . VAL A 1 192 ? -23.611 -2.739 8.238 1.00 43.06 192 VAL A N 1
ATOM 1469 C CA . VAL A 1 192 ? -23.612 -1.449 7.556 1.00 43.06 192 VAL A CA 1
ATOM 1470 C C . VAL A 1 192 ? -23.772 -0.310 8.564 1.00 43.06 192 VAL A C 1
ATOM 1472 O O . VAL A 1 192 ? -24.709 -0.288 9.359 1.00 43.06 192 VAL A O 1
ATOM 1475 N N . GLN A 1 193 ? -22.846 0.648 8.493 1.00 41.50 193 GLN A N 1
ATOM 1476 C CA . GLN A 1 193 ? -22.735 1.845 9.339 1.00 41.50 193 GLN A CA 1
ATOM 1477 C C . GLN A 1 193 ? -24.032 2.675 9.442 1.00 41.50 193 GLN A C 1
ATOM 1479 O O . GLN A 1 193 ? -24.199 3.409 10.410 1.00 41.50 193 GLN A O 1
ATOM 1484 N N . ASN A 1 194 ? -24.949 2.540 8.478 1.00 41.41 194 ASN A N 1
ATOM 1485 C CA . ASN A 1 194 ? -26.173 3.340 8.390 1.00 41.41 194 ASN A CA 1
ATOM 1486 C C . ASN A 1 194 ? -27.390 2.728 9.105 1.00 41.41 194 ASN A C 1
ATOM 1488 O O . ASN A 1 194 ? -28.293 3.476 9.451 1.00 41.41 194 ASN A O 1
ATOM 1492 N N . ASP A 1 195 ? -27.427 1.417 9.371 1.00 42.19 195 ASP A N 1
ATOM 1493 C CA . ASP A 1 195 ? -28.614 0.787 9.986 1.00 42.19 195 ASP A CA 1
ATOM 1494 C C . ASP A 1 195 ? -28.494 0.656 11.512 1.00 42.19 195 ASP A C 1
ATOM 1496 O O . ASP A 1 195 ? -29.496 0.676 12.226 1.00 42.19 195 ASP A O 1
ATOM 1500 N N . LEU A 1 196 ? -27.266 0.564 12.036 1.00 47.00 196 LEU A N 1
ATOM 1501 C CA . LEU A 1 196 ? -27.006 0.341 13.465 1.00 47.00 196 LEU A CA 1
ATOM 1502 C C . LEU A 1 196 ? -27.311 1.549 14.358 1.00 47.00 196 LEU A C 1
ATOM 1504 O O . LEU A 1 196 ? -27.692 1.363 15.509 1.00 47.00 196 LEU A O 1
ATOM 1508 N N . LEU A 1 197 ? -27.117 2.769 13.850 1.00 42.03 197 LEU A N 1
ATOM 1509 C CA . LEU A 1 197 ? -27.181 4.002 14.651 1.00 42.03 197 LEU A CA 1
ATOM 1510 C C . LEU A 1 197 ? -28.493 4.778 14.492 1.00 42.03 197 LEU A C 1
ATOM 1512 O O . LEU A 1 197 ? -28.711 5.754 15.200 1.00 42.03 197 LEU A O 1
ATOM 1516 N N . VAL A 1 198 ? -29.356 4.363 13.562 1.00 45.62 198 VAL A N 1
ATOM 1517 C CA . VAL A 1 198 ? -30.534 5.147 13.152 1.00 45.62 198 VAL A CA 1
ATOM 1518 C C . VAL A 1 198 ? -31.834 4.351 13.286 1.00 45.62 198 VAL A C 1
ATOM 1520 O O . VAL A 1 198 ? -32.910 4.942 13.307 1.00 45.62 198 VAL A O 1
ATOM 1523 N N . ASN A 1 199 ? -31.758 3.019 13.417 1.00 48.12 199 ASN A N 1
ATOM 1524 C CA . ASN A 1 199 ? -32.927 2.160 13.586 1.00 48.12 199 ASN A CA 1
ATOM 1525 C C . ASN A 1 199 ? -33.151 1.800 15.075 1.00 48.12 199 ASN A C 1
ATOM 1527 O O . ASN A 1 199 ? -32.383 1.013 15.640 1.00 48.12 199 ASN A O 1
ATOM 1531 N N . PRO A 1 200 ? -34.230 2.299 15.714 1.00 52.91 200 PRO A N 1
ATOM 1532 C CA . PRO A 1 200 ? -34.509 2.064 17.134 1.00 52.91 200 PRO A CA 1
ATOM 1533 C C . PRO A 1 200 ? -34.675 0.585 17.508 1.00 52.91 200 PRO A C 1
ATOM 1535 O O . PRO A 1 200 ? -34.284 0.182 18.601 1.00 52.91 200 PRO A O 1
ATOM 1538 N N . GLN A 1 201 ? -35.216 -0.240 16.603 1.00 48.59 201 GLN A N 1
ATOM 1539 C CA . GLN A 1 201 ? -35.413 -1.675 16.844 1.00 48.59 201 GLN A CA 1
ATOM 1540 C C . GLN A 1 201 ? -34.078 -2.427 16.862 1.00 48.59 201 GLN A C 1
ATOM 1542 O O . GLN A 1 201 ? -33.888 -3.343 17.664 1.00 48.59 201 GLN A O 1
ATOM 1547 N N . PHE A 1 202 ? -33.124 -2.001 16.027 1.00 50.03 202 PHE A N 1
ATOM 1548 C CA . PHE A 1 202 ? -31.764 -2.532 16.051 1.00 50.03 202 PHE A CA 1
ATOM 1549 C C . PHE A 1 202 ? -31.031 -2.110 17.319 1.00 50.03 202 PHE A C 1
ATOM 1551 O O . PHE A 1 202 ? -30.445 -2.973 17.953 1.00 50.03 202 PHE A O 1
ATOM 1558 N N . ILE A 1 203 ? -31.118 -0.841 17.736 1.00 49.94 203 ILE A N 1
ATOM 1559 C CA . ILE A 1 203 ? -30.492 -0.343 18.976 1.00 49.94 203 ILE A CA 1
ATOM 1560 C C . ILE A 1 203 ? -30.975 -1.143 20.196 1.00 49.94 203 ILE A C 1
ATOM 1562 O O . ILE A 1 203 ? -30.164 -1.563 21.019 1.00 49.94 203 ILE A O 1
ATOM 1566 N N . GLN A 1 204 ? -32.278 -1.425 20.281 1.00 49.66 204 GLN A N 1
ATOM 1567 C CA . GLN A 1 204 ? -32.869 -2.171 21.395 1.00 49.66 204 GLN A CA 1
ATOM 1568 C C . GLN A 1 204 ? -32.445 -3.656 21.407 1.00 49.66 204 GLN A C 1
ATOM 1570 O O . GLN A 1 204 ? -32.171 -4.217 22.468 1.00 49.66 204 GLN A O 1
ATOM 1575 N N . ALA A 1 205 ? -32.306 -4.283 20.233 1.00 48.59 205 ALA A N 1
ATOM 1576 C CA . ALA A 1 205 ? -31.763 -5.637 20.095 1.00 48.59 205 ALA A CA 1
ATOM 1577 C C . ALA A 1 205 ? -30.229 -5.702 20.280 1.00 48.59 205 ALA A C 1
ATOM 1579 O O . ALA A 1 205 ? -29.699 -6.715 20.730 1.00 48.59 205 ALA A O 1
ATOM 1580 N N . PHE A 1 206 ? -29.498 -4.631 19.956 1.00 48.59 206 PHE A N 1
ATOM 1581 C CA . PHE A 1 206 ? -28.043 -4.553 20.112 1.00 48.59 206 PHE A CA 1
ATOM 1582 C C . PHE A 1 206 ? -27.643 -4.333 21.575 1.00 48.59 206 PHE A C 1
ATOM 1584 O O . PHE A 1 206 ? -26.742 -5.008 22.073 1.00 48.59 206 PHE A O 1
ATOM 1591 N N . ALA A 1 207 ? -28.345 -3.442 22.280 1.00 51.06 207 ALA A N 1
ATOM 1592 C CA . ALA A 1 207 ? -28.076 -3.106 23.679 1.00 51.06 207 ALA A CA 1
ATOM 1593 C C . ALA A 1 207 ? -28.306 -4.280 24.650 1.00 51.06 207 ALA A C 1
ATOM 1595 O O . ALA A 1 207 ? -27.757 -4.285 25.743 1.00 51.06 207 ALA A O 1
ATOM 1596 N N . THR A 1 208 ? -29.079 -5.298 24.257 1.00 54.16 208 THR A N 1
ATOM 1597 C CA . THR A 1 208 ? -29.299 -6.505 25.075 1.00 54.16 208 THR A CA 1
ATOM 1598 C C . THR A 1 208 ? -28.198 -7.561 24.922 1.00 54.16 208 THR A C 1
ATOM 1600 O O . THR A 1 208 ? -28.116 -8.467 25.747 1.00 54.16 208 THR A O 1
ATOM 1603 N N . CYS A 1 209 ? -27.342 -7.461 23.895 1.00 53.53 209 CYS A N 1
ATOM 1604 C CA . CYS A 1 209 ? -26.327 -8.476 23.573 1.00 53.53 209 CYS A CA 1
ATOM 1605 C C . CYS A 1 209 ? -24.879 -7.954 23.554 1.00 53.53 209 CYS A C 1
ATOM 1607 O O . CYS A 1 209 ? -23.946 -8.761 23.536 1.00 53.53 209 CYS A O 1
ATOM 1609 N N . TYR A 1 210 ? -24.667 -6.634 23.525 1.00 64.00 210 TYR A N 1
ATOM 1610 C CA . TYR A 1 210 ? -23.346 -6.030 23.351 1.00 64.00 210 TYR A CA 1
ATOM 1611 C C . TYR A 1 210 ? -23.107 -4.891 24.340 1.00 64.00 210 TYR A C 1
ATOM 1613 O O . TYR A 1 210 ? -23.864 -3.928 24.389 1.00 64.00 210 TYR A O 1
ATOM 1621 N N . ARG A 1 211 ? -21.989 -4.976 25.069 1.00 74.00 211 ARG A N 1
ATOM 1622 C CA . ARG A 1 211 ? -21.559 -3.938 26.013 1.00 74.00 211 ARG A CA 1
ATOM 1623 C C . ARG A 1 211 ? -20.895 -2.735 25.343 1.00 74.00 211 ARG A C 1
ATOM 1625 O O . ARG A 1 211 ? -21.110 -1.609 25.766 1.00 74.00 211 ARG A O 1
ATOM 1632 N N . TYR A 1 212 ? -20.088 -2.964 24.310 1.00 77.62 212 TYR A N 1
ATOM 1633 C CA . TYR A 1 212 ? -19.298 -1.912 23.669 1.00 77.62 212 TYR A CA 1
ATOM 1634 C C . TYR A 1 212 ? -19.664 -1.745 22.198 1.00 77.62 212 TYR A C 1
ATOM 1636 O O . TYR A 1 212 ? -19.777 -2.731 21.467 1.00 77.62 212 TYR A O 1
ATOM 1644 N N . VAL A 1 213 ? -19.744 -0.493 21.747 1.00 77.56 213 VAL A N 1
ATOM 1645 C CA . VAL A 1 213 ? -19.781 -0.127 20.327 1.00 77.56 213 VAL A CA 1
ATOM 1646 C C . VAL A 1 213 ? -18.511 0.633 19.971 1.00 77.56 213 VAL A C 1
ATOM 1648 O O . VAL A 1 213 ? -18.169 1.634 20.594 1.00 77.56 213 VAL A O 1
ATOM 1651 N N . VAL A 1 214 ? -17.799 0.136 18.960 1.00 80.88 214 VAL A N 1
ATOM 1652 C CA . VAL A 1 214 ? -16.547 0.716 18.463 1.00 80.88 214 VAL A CA 1
ATOM 1653 C C . VAL A 1 214 ? -16.816 1.374 17.116 1.00 80.88 214 VAL A C 1
ATOM 1655 O O . VAL A 1 214 ? -17.228 0.706 16.169 1.00 80.88 214 VAL A O 1
ATOM 1658 N N . LEU A 1 215 ? -16.538 2.669 17.013 1.00 82.31 215 LEU A N 1
ATOM 1659 C CA . LEU A 1 215 ? -16.726 3.476 15.814 1.00 82.31 215 LEU A CA 1
ATOM 1660 C C . LEU A 1 215 ? -15.361 3.980 15.319 1.00 82.31 215 LEU A C 1
ATOM 1662 O O . LEU A 1 215 ? -14.8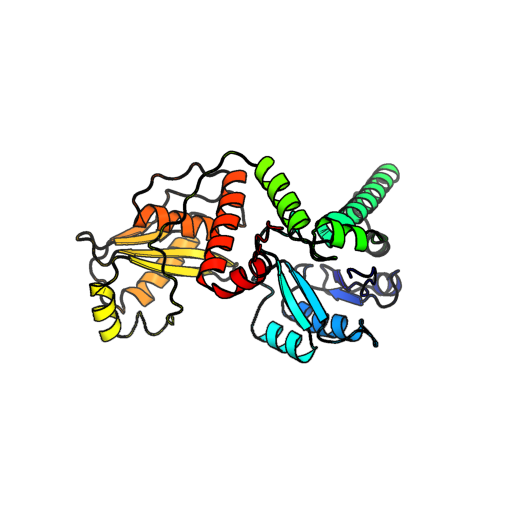54 4.994 15.805 1.00 82.31 215 LEU A O 1
ATOM 1666 N N . PRO A 1 216 ? -14.728 3.281 14.363 1.00 83.50 216 PRO A N 1
ATOM 1667 C CA . PRO A 1 216 ? -13.514 3.771 13.728 1.00 83.50 216 PRO A CA 1
ATOM 1668 C C . PRO A 1 216 ? -13.825 4.932 12.779 1.00 83.50 216 PRO A C 1
ATOM 1670 O O . PRO A 1 216 ? -14.623 4.797 11.848 1.00 83.50 216 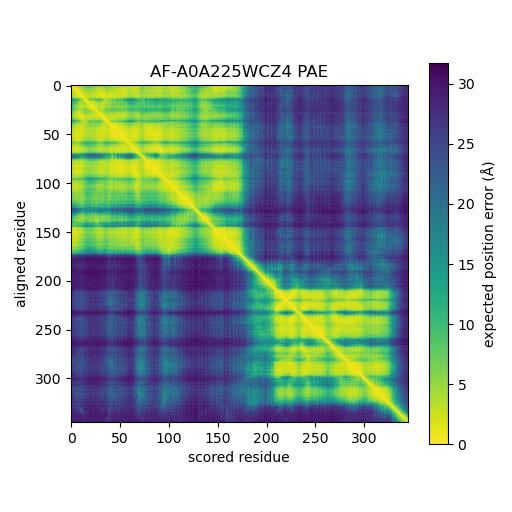PRO A O 1
ATOM 1673 N N . LYS A 1 217 ? -13.150 6.067 12.982 1.00 84.00 217 LYS A N 1
ATOM 1674 C CA . LYS A 1 217 ? -13.247 7.260 12.138 1.00 84.00 217 LYS A CA 1
ATOM 1675 C C . LYS A 1 217 ? -11.928 7.498 11.414 1.00 84.00 217 LYS A C 1
ATOM 1677 O O . LYS A 1 217 ? -10.898 7.732 12.038 1.00 84.00 217 LYS A O 1
ATOM 1682 N N . LYS A 1 218 ? -11.975 7.482 10.082 1.00 82.81 218 LYS A N 1
ATOM 1683 C CA . LYS A 1 218 ? -10.878 7.947 9.229 1.00 82.81 218 LYS A CA 1
ATOM 1684 C C . LYS A 1 218 ? -11.139 9.393 8.810 1.00 82.81 218 LYS A C 1
ATOM 1686 O O . LYS A 1 218 ? -12.230 9.690 8.320 1.00 82.81 218 LYS A O 1
ATOM 1691 N N . PHE A 1 219 ? -10.154 10.264 8.990 1.00 78.69 219 PHE A N 1
ATOM 1692 C CA . PHE A 1 219 ? -10.172 11.644 8.508 1.00 78.69 219 PHE A CA 1
ATOM 1693 C C . PHE A 1 219 ? -9.496 11.778 7.135 1.00 78.69 219 PHE A C 1
ATOM 1695 O O . PHE A 1 219 ? -8.834 10.857 6.650 1.00 78.69 219 PHE A O 1
ATOM 1702 N N . ASP A 1 220 ? -9.679 12.934 6.497 1.00 69.69 220 ASP A N 1
ATOM 1703 C CA . ASP A 1 220 ? -9.300 13.195 5.096 1.00 69.69 220 ASP A CA 1
ATOM 1704 C C . ASP A 1 220 ? -7.790 13.058 4.846 1.00 69.69 220 ASP A C 1
ATOM 1706 O O . ASP A 1 220 ? -7.356 12.626 3.782 1.00 69.69 220 ASP A O 1
ATOM 1710 N N . ASN A 1 221 ? -6.978 13.319 5.870 1.00 72.19 221 ASN A N 1
ATOM 1711 C CA . ASN A 1 221 ? -5.527 13.117 5.866 1.00 72.19 221 ASN A CA 1
ATOM 1712 C C . ASN A 1 221 ? -5.104 11.656 6.130 1.00 72.19 221 ASN A C 1
ATOM 1714 O O . ASN A 1 221 ? -3.960 11.397 6.491 1.00 72.19 221 ASN A O 1
ATOM 1718 N N . ALA A 1 222 ? -6.030 10.704 5.998 1.00 72.88 222 ALA A N 1
ATOM 1719 C CA . ALA A 1 222 ? -5.852 9.283 6.288 1.00 72.88 222 ALA A CA 1
ATOM 1720 C C . ALA A 1 222 ? -5.497 8.933 7.745 1.00 72.88 222 ALA A C 1
ATOM 1722 O O . ALA A 1 222 ? -5.123 7.790 8.022 1.00 72.88 222 ALA A O 1
ATOM 1723 N N . HIS A 1 223 ? -5.678 9.874 8.672 1.00 81.94 223 HIS A N 1
ATOM 1724 C CA . HIS A 1 223 ? -5.509 9.647 10.101 1.00 81.94 223 HIS A CA 1
ATOM 1725 C C . HIS A 1 223 ? -6.711 8.904 10.694 1.00 81.94 223 HIS A C 1
ATOM 1727 O O . HIS A 1 223 ? -7.856 9.178 10.328 1.00 81.94 223 HIS A O 1
ATOM 1733 N N . TRP A 1 224 ? -6.450 7.947 11.584 1.00 86.44 224 TRP A N 1
ATOM 1734 C CA . TRP A 1 224 ? -7.475 7.121 12.222 1.00 86.44 224 TRP A CA 1
ATOM 1735 C C . TRP A 1 224 ? -7.647 7.496 13.690 1.00 86.44 224 TRP A C 1
ATOM 1737 O O . TRP A 1 224 ? -6.675 7.545 14.444 1.00 86.44 224 TRP A O 1
ATOM 1747 N N . CYS A 1 225 ? -8.906 7.667 14.077 1.00 89.25 225 CYS A N 1
ATOM 1748 C CA . CYS A 1 225 ? -9.359 7.866 15.444 1.00 89.25 225 CYS A CA 1
ATOM 1749 C C . CYS A 1 225 ? -10.458 6.850 15.778 1.00 89.25 225 CYS A C 1
ATOM 1751 O O . CYS A 1 225 ? -11.058 6.236 14.888 1.00 89.25 225 CYS A O 1
ATOM 1753 N N . ILE A 1 226 ? -10.737 6.678 17.065 1.00 90.12 226 ILE A N 1
ATOM 1754 C CA . ILE A 1 226 ? -11.774 5.767 17.557 1.00 90.12 226 ILE A CA 1
ATOM 1755 C C . ILE A 1 226 ? -12.723 6.523 18.471 1.00 90.12 226 ILE A C 1
ATOM 1757 O O . ILE A 1 226 ? -12.289 7.308 19.311 1.00 90.12 226 ILE A O 1
ATOM 1761 N N . ILE A 1 227 ? -14.010 6.214 18.345 1.00 88.19 227 ILE A N 1
ATOM 1762 C CA . ILE A 1 227 ? -14.997 6.465 19.389 1.00 88.19 227 ILE A CA 1
ATOM 1763 C C . ILE A 1 227 ? -15.438 5.111 19.942 1.00 88.19 227 ILE A C 1
ATOM 1765 O O . ILE A 1 227 ? -15.785 4.208 19.183 1.00 88.19 227 ILE A O 1
ATOM 1769 N N . LEU A 1 228 ? -15.393 4.950 21.258 1.00 86.81 228 LEU A N 1
ATOM 1770 C CA . LEU A 1 228 ? -15.830 3.752 21.963 1.00 86.81 228 LEU A CA 1
ATOM 1771 C C . LEU A 1 228 ? -16.968 4.131 22.905 1.00 86.81 228 LEU A C 1
ATOM 1773 O O . LEU A 1 228 ? -16.777 4.941 23.805 1.00 86.81 228 LEU A O 1
ATOM 1777 N N . VAL A 1 229 ? -18.134 3.530 22.713 1.00 83.62 229 VAL A N 1
ATOM 1778 C CA . VAL A 1 229 ? -19.319 3.754 23.545 1.00 83.62 229 VAL A CA 1
ATOM 1779 C C . VAL A 1 229 ? -19.521 2.530 24.433 1.00 83.62 229 VAL A C 1
ATOM 1781 O O . VAL A 1 229 ? -19.642 1.418 23.917 1.00 83.62 229 VAL A O 1
ATOM 1784 N N . ASP A 1 230 ? -19.536 2.722 25.751 1.00 81.75 230 ASP A N 1
ATOM 1785 C CA . ASP A 1 230 ? -19.908 1.689 26.726 1.00 81.75 230 ASP A CA 1
ATOM 1786 C C . ASP A 1 230 ? -21.404 1.807 27.036 1.00 81.75 230 ASP A C 1
ATOM 1788 O O . ASP A 1 230 ? -21.830 2.747 27.704 1.00 81.75 230 ASP A O 1
ATOM 1792 N N . ILE A 1 231 ? -22.192 0.875 26.502 1.00 74.31 231 ILE A N 1
ATOM 1793 C CA . ILE A 1 231 ? -23.661 0.897 26.505 1.00 74.31 231 ILE A CA 1
ATOM 1794 C C . ILE A 1 231 ? -24.242 0.264 27.780 1.00 74.31 231 ILE A C 1
ATOM 1796 O O . ILE A 1 231 ? -25.379 0.555 28.145 1.00 74.31 231 ILE A O 1
ATOM 1800 N N . ASP A 1 232 ? -23.471 -0.588 28.458 1.00 66.50 232 ASP A N 1
ATOM 1801 C CA . ASP A 1 232 ? -23.954 -1.438 29.559 1.00 66.50 232 ASP A CA 1
ATOM 1802 C C . ASP A 1 232 ? -23.457 -0.974 30.937 1.00 66.50 232 ASP A C 1
ATOM 1804 O O . ASP A 1 232 ? -24.055 -1.294 31.967 1.00 66.50 232 ASP A O 1
ATOM 1808 N N . SER A 1 233 ? -22.370 -0.194 31.016 1.00 58.12 233 SER A N 1
ATOM 1809 C CA . SER A 1 233 ? -21.932 0.287 32.325 1.00 58.12 233 SER A CA 1
ATOM 1810 C C . SER A 1 233 ? -22.928 1.287 32.912 1.00 58.12 233 SER A C 1
ATOM 1812 O O . SER A 1 233 ? -23.378 2.233 32.265 1.00 58.12 233 SER A O 1
ATOM 1814 N N . ARG A 1 234 ? -23.195 1.134 34.216 1.00 60.38 234 ARG A N 1
ATOM 1815 C CA . ARG A 1 234 ? -23.922 2.107 35.054 1.00 60.38 234 ARG A CA 1
ATOM 1816 C C . ARG A 1 234 ? -23.354 3.537 34.966 1.00 60.38 234 ARG A C 1
ATOM 1818 O O . ARG A 1 234 ? -23.978 4.462 35.470 1.00 60.38 234 ARG A O 1
ATOM 1825 N N . GLU A 1 235 ? -22.185 3.705 34.351 1.00 63.56 235 GLU A N 1
ATOM 1826 C CA . GLU A 1 235 ? -21.426 4.946 34.252 1.00 63.56 235 GLU A CA 1
ATOM 1827 C C . GLU A 1 235 ? -21.560 5.660 32.894 1.00 63.56 235 GLU A C 1
ATOM 1829 O O . GLU A 1 235 ? -21.004 6.746 32.775 1.00 63.56 235 GLU A O 1
ATOM 1834 N N . LYS A 1 236 ? -22.274 5.089 31.900 1.00 76.19 236 LYS A N 1
ATOM 1835 C CA . LYS A 1 236 ? -22.594 5.707 30.591 1.00 76.19 236 LYS A CA 1
ATOM 1836 C C . LYS A 1 236 ? -21.426 6.518 29.995 1.00 76.19 236 LYS A C 1
ATOM 1838 O O . LYS A 1 236 ? -21.432 7.744 30.041 1.00 76.19 236 LYS A O 1
ATOM 1843 N N . LYS A 1 237 ? -20.406 5.866 29.428 1.00 84.69 237 LYS A N 1
ATOM 1844 C CA . LYS A 1 237 ? -19.189 6.560 28.951 1.00 84.69 237 LYS A CA 1
ATOM 1845 C C . LYS A 1 237 ? -19.007 6.501 27.443 1.00 84.69 237 LYS A C 1
ATOM 1847 O O . LYS A 1 237 ? -19.213 5.458 26.821 1.00 84.69 237 LYS A O 1
ATOM 1852 N N . ILE A 1 238 ? -18.537 7.609 26.877 1.00 86.62 238 ILE A N 1
ATOM 1853 C CA . ILE A 1 238 ? -18.032 7.688 25.506 1.00 86.62 238 ILE A CA 1
ATOM 1854 C C . ILE A 1 238 ? -16.559 8.054 25.581 1.00 86.62 238 ILE A C 1
ATOM 1856 O O . ILE A 1 238 ? -16.205 9.115 26.084 1.00 86.62 238 ILE A O 1
ATOM 1860 N N . TYR A 1 239 ? -15.700 7.201 25.042 1.00 88.81 239 TYR A N 1
ATOM 1861 C CA . TYR A 1 239 ? -14.286 7.497 24.907 1.00 88.81 239 TYR A CA 1
ATOM 1862 C C . TYR A 1 239 ? -13.964 7.929 23.484 1.00 88.81 239 TYR A C 1
ATOM 1864 O O . TYR A 1 239 ? -14.260 7.212 22.528 1.00 88.81 239 TYR A O 1
ATOM 1872 N N . GLN A 1 240 ? -13.301 9.067 23.353 1.00 92.06 240 GLN A N 1
ATOM 1873 C CA . GLN A 1 240 ? -12.664 9.517 22.127 1.00 92.06 240 GLN A CA 1
ATOM 1874 C C . GLN A 1 240 ? -11.173 9.253 22.229 1.00 92.06 240 GLN A C 1
ATOM 1876 O O . GLN A 1 240 ? -10.530 9.638 23.205 1.00 92.06 240 GLN A O 1
ATOM 1881 N N . PHE A 1 241 ? -10.617 8.621 21.208 1.00 92.88 241 PHE A N 1
ATOM 1882 C CA . PHE A 1 241 ? -9.196 8.352 21.146 1.00 92.88 241 PHE A CA 1
ATOM 1883 C C . PHE A 1 241 ? -8.599 8.884 19.853 1.00 92.88 241 PHE A C 1
ATOM 1885 O O . PHE A 1 241 ? -8.903 8.403 18.753 1.00 92.88 241 PHE A O 1
ATOM 1892 N N . ASP A 1 242 ? -7.697 9.846 20.022 1.00 91.38 242 ASP A N 1
ATOM 1893 C CA . ASP A 1 242 ? -6.756 10.272 19.007 1.00 91.38 242 ASP A CA 1
ATOM 1894 C C . ASP A 1 242 ? -5.323 9.964 19.456 1.00 91.38 242 ASP A C 1
ATOM 1896 O O . ASP A 1 242 ? -4.796 10.545 20.401 1.00 91.38 242 ASP A O 1
ATOM 1900 N N . SER A 1 243 ? -4.656 9.095 18.703 1.00 88.12 243 SER A N 1
ATOM 1901 C CA . SER A 1 243 ? -3.247 8.771 18.923 1.00 88.12 243 SER A CA 1
ATOM 1902 C C . SER A 1 243 ? -2.278 9.950 18.724 1.00 88.12 243 SER A C 1
ATOM 1904 O O . SER A 1 243 ? -1.194 9.905 19.298 1.00 88.12 243 SER A O 1
ATOM 1906 N N . LEU A 1 244 ? -2.613 11.003 17.957 1.00 86.81 244 LEU A N 1
ATOM 1907 C CA . LEU A 1 244 ? -1.810 12.246 17.938 1.00 86.81 244 LEU A CA 1
ATOM 1908 C C . LEU A 1 244 ? -2.046 13.119 19.172 1.00 86.81 244 LEU A C 1
ATOM 1910 O O . LEU A 1 244 ? -1.199 13.958 19.476 1.00 86.81 244 LEU A O 1
ATOM 1914 N N . GLN A 1 245 ? -3.168 12.915 19.863 1.00 88.56 245 GLN A N 1
ATOM 1915 C CA . GLN A 1 245 ? -3.674 13.789 20.917 1.00 88.56 245 GLN A CA 1
ATOM 1916 C C . GLN A 1 245 ? -3.768 15.246 20.448 1.00 88.56 245 GLN A C 1
ATOM 1918 O O . GLN A 1 245 ? -3.294 16.160 21.114 1.00 88.56 245 GLN A O 1
ATOM 1923 N N . SER A 1 246 ? -4.308 15.451 19.247 1.00 87.06 246 SER A N 1
ATOM 1924 C CA . SER A 1 246 ? -4.469 16.771 18.651 1.00 87.06 246 SER A CA 1
ATOM 1925 C C . SER A 1 246 ? -5.845 17.337 18.969 1.00 87.06 246 SER A C 1
ATOM 1927 O O . SER A 1 246 ? -6.860 16.729 18.619 1.00 87.06 246 SER A O 1
ATOM 1929 N N . ASP A 1 247 ? -5.874 18.553 19.511 1.00 86.94 247 ASP A N 1
ATOM 1930 C CA . ASP A 1 247 ? -7.115 19.290 19.784 1.00 86.94 247 ASP A CA 1
ATOM 1931 C C . ASP A 1 247 ? -8.003 19.382 18.539 1.00 86.94 247 ASP A C 1
ATOM 1933 O O . ASP A 1 247 ? -9.197 19.103 18.595 1.00 86.94 247 ASP A O 1
ATOM 1937 N N . ARG A 1 248 ? -7.395 19.612 17.367 1.00 87.06 248 ARG A N 1
ATOM 1938 C CA . ARG A 1 248 ? -8.096 19.645 16.076 1.00 87.06 248 ARG A CA 1
ATOM 1939 C C . ARG A 1 248 ? -8.862 18.353 15.774 1.00 87.06 248 ARG A C 1
ATOM 1941 O O . ARG A 1 248 ? -9.931 18.403 15.169 1.00 87.06 248 ARG A O 1
ATOM 1948 N N . PHE A 1 249 ? -8.310 17.181 16.100 1.00 87.69 249 PHE A N 1
ATOM 1949 C CA . PHE A 1 249 ? -9.021 15.918 15.873 1.00 87.69 249 PHE A CA 1
ATOM 1950 C C . PHE A 1 249 ? -10.083 15.684 16.938 1.00 87.69 249 PHE A C 1
ATOM 1952 O O . PHE A 1 249 ? -11.155 15.191 16.593 1.00 87.69 249 PHE A O 1
ATOM 1959 N N . TYR A 1 250 ? -9.838 16.084 18.185 1.00 89.50 250 TYR A N 1
ATOM 1960 C CA . TYR A 1 250 ? -10.840 16.001 19.243 1.00 89.50 250 TYR A CA 1
ATOM 1961 C C . TYR A 1 250 ? -12.052 16.903 18.998 1.00 89.50 250 TYR A C 1
ATOM 1963 O O . TYR A 1 250 ? -13.172 16.431 19.158 1.00 89.50 250 TYR A O 1
ATOM 1971 N N . GLU A 1 251 ? -11.869 18.131 18.512 1.00 86.94 251 GLU A N 1
ATOM 1972 C CA . GLU A 1 251 ? -12.976 19.001 18.084 1.00 86.94 251 GLU A CA 1
ATOM 1973 C C . GLU A 1 251 ? -13.833 18.320 17.011 1.00 86.94 251 GLU A C 1
ATOM 1975 O O . GLU A 1 251 ? -15.045 18.192 17.150 1.00 86.94 251 GLU A O 1
ATOM 1980 N N . ARG A 1 252 ? -13.201 17.748 15.980 1.00 88.69 252 ARG A N 1
ATOM 1981 C CA . ARG A 1 252 ? -13.931 17.031 14.922 1.00 88.69 252 ARG A CA 1
ATOM 1982 C C . ARG A 1 252 ? -14.612 15.755 15.420 1.00 88.69 252 ARG A C 1
ATOM 1984 O O . ARG A 1 252 ? -15.634 15.348 14.867 1.00 88.69 252 ARG A O 1
ATOM 1991 N N . LEU A 1 253 ? -14.028 15.071 16.405 1.00 87.38 253 LEU A N 1
ATOM 1992 C CA . LEU A 1 253 ? -14.661 13.926 17.059 1.00 87.38 253 LEU A CA 1
ATOM 1993 C C . LEU A 1 253 ? -15.844 14.375 17.920 1.00 87.38 253 LEU A C 1
ATOM 1995 O O . LEU A 1 253 ? -16.835 13.650 17.961 1.00 87.38 253 LEU A O 1
ATOM 1999 N N . ASN A 1 254 ? -15.773 15.549 18.554 1.00 85.94 254 ASN A N 1
ATOM 2000 C CA . ASN A 1 254 ? -16.894 16.151 19.270 1.00 85.94 254 ASN A CA 1
ATOM 2001 C C . ASN A 1 254 ? -18.040 16.427 18.308 1.00 85.94 254 ASN A C 1
ATOM 2003 O O . ASN A 1 254 ? -19.112 15.880 18.526 1.00 85.94 254 ASN A O 1
ATOM 2007 N N . ASP A 1 255 ? -17.801 17.129 17.199 1.00 83.38 255 ASP A N 1
ATOM 2008 C CA . ASP A 1 255 ? -18.830 17.390 16.180 1.00 83.38 255 ASP A CA 1
ATOM 2009 C C . ASP A 1 255 ? -19.477 16.091 15.673 1.00 83.38 255 ASP A C 1
ATOM 2011 O O . ASP A 1 255 ? -20.690 15.995 15.458 1.00 83.38 255 ASP A O 1
ATOM 2015 N N . TYR A 1 256 ? -18.664 15.045 15.491 1.00 81.56 256 TYR A N 1
ATOM 2016 C CA . TYR A 1 256 ? -19.149 13.734 15.075 1.00 81.56 256 TYR A CA 1
ATOM 2017 C C . TYR A 1 256 ? -20.013 13.066 16.155 1.00 81.56 256 TYR A C 1
ATOM 2019 O O . TYR A 1 256 ? -21.079 12.535 15.845 1.00 81.56 256 TYR A O 1
ATOM 2027 N N . CYS A 1 257 ? -19.591 13.113 17.421 1.00 77.25 257 CYS A N 1
ATOM 2028 C CA . CYS A 1 257 ? -20.399 12.651 18.545 1.00 77.25 257 CYS A CA 1
ATOM 2029 C C . CYS A 1 257 ? -21.698 13.465 18.655 1.00 77.25 257 CYS A C 1
ATOM 2031 O O . CYS A 1 257 ? -22.774 12.890 18.761 1.00 77.25 257 CYS A O 1
ATOM 2033 N N . GLU A 1 258 ? -21.642 14.789 18.575 1.00 75.25 258 GLU A N 1
ATOM 2034 C CA . GLU A 1 258 ? -22.824 15.641 18.693 1.00 75.25 258 GLU A CA 1
ATOM 2035 C C . GLU A 1 258 ? -23.833 15.398 17.571 1.00 75.25 258 GLU A C 1
ATOM 2037 O O . GLU A 1 258 ? -25.030 15.333 17.838 1.00 75.25 258 GLU A O 1
ATOM 2042 N N . SER A 1 259 ? -23.367 15.199 16.338 1.00 71.50 259 SER A N 1
ATOM 2043 C CA . SER A 1 259 ? -24.245 14.935 15.194 1.00 71.50 259 SER A CA 1
ATOM 2044 C C . SER A 1 259 ? -24.856 13.532 15.211 1.00 71.50 259 SER A C 1
ATOM 2046 O O . SER A 1 259 ? -26.053 13.399 14.980 1.00 71.50 259 SER A O 1
ATOM 2048 N N . TYR A 1 260 ? -24.077 12.482 15.495 1.00 64.25 260 TYR A N 1
ATOM 2049 C CA . TYR A 1 260 ? -24.558 11.093 15.410 1.00 64.25 260 TYR A CA 1
ATOM 2050 C C . TYR A 1 260 ? -25.099 10.535 16.729 1.00 64.25 260 TYR A C 1
ATOM 2052 O O . TYR A 1 260 ? -26.058 9.766 16.726 1.00 64.25 260 TYR A O 1
ATOM 2060 N N . ILE A 1 261 ? -24.492 10.891 17.861 1.00 60.81 261 ILE A N 1
ATOM 2061 C CA . ILE A 1 261 ? -24.777 10.265 19.158 1.00 60.81 261 ILE A CA 1
ATOM 2062 C C . ILE A 1 261 ? -25.961 10.957 19.857 1.00 60.81 261 ILE A C 1
ATOM 2064 O O . ILE A 1 261 ? -26.774 10.270 20.476 1.00 60.81 261 ILE A O 1
ATOM 2068 N N . LYS A 1 262 ? -26.171 12.272 19.675 1.00 57.50 262 LYS A N 1
ATOM 2069 C CA . LYS A 1 262 ? -27.398 12.936 20.174 1.00 57.50 262 LYS A CA 1
ATOM 2070 C C . LYS A 1 262 ? -28.661 12.481 19.426 1.00 57.50 262 LYS A C 1
ATOM 2072 O O . LYS A 1 262 ? -29.712 12.346 20.045 1.00 57.50 262 LYS A O 1
ATOM 2077 N N . LEU A 1 263 ? -28.567 12.140 18.134 1.00 50.88 263 LEU A N 1
ATOM 2078 C CA . LEU A 1 263 ? -29.696 11.570 17.375 1.00 50.88 263 LEU A CA 1
ATOM 2079 C C . LEU A 1 263 ? -30.146 10.193 17.904 1.00 50.88 263 LEU A C 1
ATOM 2081 O O . LEU A 1 263 ? -31.308 9.825 17.744 1.00 50.88 263 LEU A O 1
ATOM 2085 N N . ALA A 1 264 ? -29.258 9.454 18.574 1.00 55.16 264 ALA A N 1
ATOM 2086 C CA . ALA A 1 264 ? -29.504 8.092 19.048 1.00 55.16 264 ALA A CA 1
ATOM 2087 C C . ALA A 1 264 ? -29.896 7.988 20.544 1.00 55.16 264 ALA A C 1
ATOM 2089 O O . ALA A 1 264 ? -29.864 6.896 21.107 1.00 55.16 264 ALA A O 1
ATOM 2090 N N . ARG A 1 265 ? -30.330 9.093 21.182 1.00 56.91 265 ARG A N 1
ATOM 2091 C CA . ARG A 1 265 ? -30.823 9.151 22.584 1.00 56.91 265 ARG A CA 1
ATOM 2092 C C . ARG A 1 265 ? -29.800 8.761 23.666 1.00 56.91 265 ARG A C 1
ATOM 2094 O O . ARG A 1 265 ? -30.167 8.220 24.710 1.00 56.91 265 ARG A O 1
ATOM 2101 N N . TYR A 1 266 ? -28.524 9.066 23.466 1.00 63.16 266 TYR A N 1
ATOM 2102 C CA . TYR A 1 266 ? -27.472 8.844 24.468 1.00 63.16 266 TYR A CA 1
ATOM 2103 C C . TYR A 1 266 ? -27.346 10.006 25.480 1.00 63.16 266 TYR A C 1
ATOM 2105 O O . TYR A 1 266 ? -26.244 10.426 25.833 1.00 63.16 266 TYR A O 1
ATOM 2113 N N . ASP A 1 267 ? -28.471 10.531 25.974 1.00 63.25 267 ASP A N 1
ATOM 2114 C CA . ASP A 1 267 ? -28.472 11.602 26.976 1.00 63.25 267 ASP A CA 1
ATOM 2115 C C . ASP A 1 267 ? -27.884 11.117 28.318 1.00 63.25 267 ASP A C 1
ATOM 2117 O O . ASP A 1 267 ? -28.212 10.037 28.840 1.00 63.25 267 ASP A O 1
ATOM 2121 N N . GLY A 1 268 ? -26.991 11.935 28.884 1.00 70.62 268 GLY A N 1
ATOM 2122 C CA . GLY A 1 268 ? -26.304 11.663 30.149 1.00 70.62 268 GLY A CA 1
ATOM 2123 C C . GLY A 1 268 ? -25.074 10.756 30.043 1.00 70.62 268 GLY A C 1
ATOM 2124 O O . GLY A 1 268 ? -24.691 10.169 31.052 1.00 70.62 268 GLY A O 1
ATOM 2125 N N . TYR A 1 269 ? -24.486 10.608 28.851 1.00 78.06 269 TYR A N 1
ATOM 2126 C CA . TYR A 1 269 ? -23.175 9.976 28.698 1.00 78.06 269 TYR A CA 1
ATOM 2127 C C . TYR A 1 269 ? -22.034 10.962 28.980 1.00 78.06 269 TYR A C 1
ATOM 2129 O O . TYR A 1 269 ? -22.046 12.088 28.486 1.00 78.06 269 TYR A O 1
ATOM 2137 N N . ASP A 1 270 ? -21.035 10.517 29.738 1.00 83.38 270 ASP A N 1
ATOM 2138 C CA . ASP A 1 270 ? -19.808 11.260 30.024 1.00 83.38 270 ASP A CA 1
ATOM 2139 C C . ASP A 1 270 ? -18.800 11.077 28.880 1.00 83.38 270 ASP A C 1
ATOM 2141 O O . ASP A 1 270 ? -18.377 9.953 28.573 1.00 83.38 270 ASP A O 1
ATOM 2145 N N . LEU A 1 271 ? -18.438 12.181 28.225 1.00 85.31 271 LEU A N 1
ATOM 2146 C CA . LEU A 1 271 ? -17.512 12.198 27.098 1.00 85.31 271 LEU A CA 1
ATOM 2147 C C . LEU A 1 271 ? -16.079 12.389 27.600 1.00 85.31 271 LEU A C 1
ATOM 2149 O O . LEU A 1 271 ? -15.747 13.411 28.194 1.00 85.31 271 LEU A O 1
ATOM 2153 N N . ARG A 1 272 ? -15.209 11.418 27.319 1.00 86.62 272 ARG A N 1
ATOM 2154 C CA . ARG A 1 272 ? -13.820 11.396 27.787 1.00 86.62 272 ARG A CA 1
ATOM 2155 C C . ARG A 1 272 ? -12.842 11.319 26.633 1.00 86.62 272 ARG A C 1
ATOM 2157 O O . ARG A 1 272 ? -12.941 10.438 25.782 1.00 86.62 272 ARG A O 1
ATOM 2164 N N . GLN A 1 273 ? -11.837 12.180 26.668 1.00 88.31 273 GLN A N 1
ATOM 2165 C CA . GLN A 1 273 ? -10.678 12.075 25.792 1.00 88.31 273 GLN A CA 1
ATOM 2166 C C . GLN A 1 273 ? -9.644 11.149 26.430 1.00 88.31 273 GLN A C 1
ATOM 2168 O O . GLN A 1 273 ? -9.250 11.333 27.581 1.00 88.31 273 GLN A O 1
ATOM 2173 N N . ALA A 1 274 ? -9.221 10.131 25.691 1.00 81.94 274 ALA A N 1
ATOM 2174 C CA . ALA A 1 274 ? -8.216 9.189 26.148 1.00 81.94 274 ALA A CA 1
ATOM 2175 C C . ALA A 1 274 ? -6.810 9.678 25.786 1.00 81.94 274 ALA A C 1
ATOM 2177 O O . ALA A 1 274 ? -6.462 9.803 24.612 1.00 81.94 274 ALA A O 1
ATOM 2178 N N . ILE A 1 275 ? -5.982 9.900 26.806 1.00 78.44 275 ILE A N 1
ATOM 2179 C CA . ILE A 1 275 ? -4.619 10.442 26.667 1.00 78.44 275 ILE A CA 1
ATOM 2180 C C . ILE A 1 275 ? -3.522 9.423 27.008 1.00 78.44 275 ILE A C 1
ATOM 2182 O O . ILE A 1 275 ? -2.335 9.737 26.963 1.00 78.44 275 ILE A O 1
ATOM 2186 N N . ASP A 1 276 ? -3.903 8.180 27.300 1.00 74.75 276 ASP A N 1
ATOM 2187 C CA . ASP A 1 276 ? -2.997 7.143 27.818 1.00 74.75 276 ASP A CA 1
ATOM 2188 C C . ASP A 1 276 ? -2.005 6.615 26.768 1.00 74.75 276 ASP A C 1
ATOM 2190 O O . ASP A 1 276 ? -1.025 5.945 27.094 1.00 74.75 276 ASP A O 1
ATOM 2194 N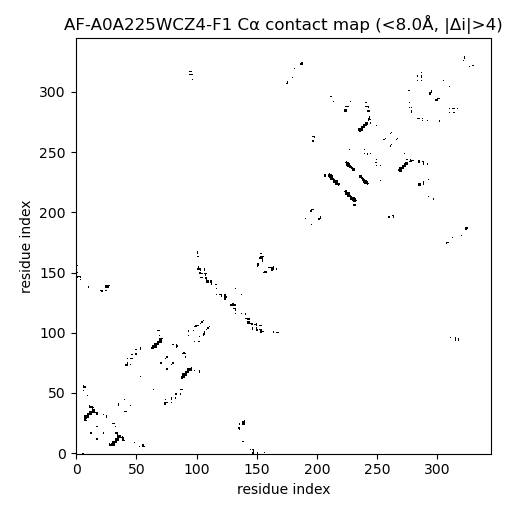 N . LEU A 1 277 ? -2.269 6.889 25.488 1.00 80.94 277 LEU A N 1
ATOM 2195 C CA . LEU A 1 277 ? -1.501 6.401 24.349 1.00 80.94 277 LEU A CA 1
ATOM 2196 C C . LEU A 1 277 ? -1.224 7.541 23.372 1.00 80.94 277 LEU A C 1
ATOM 2198 O O . LEU A 1 277 ? -2.154 8.141 22.832 1.00 80.94 277 LEU A O 1
ATOM 2202 N N . LYS A 1 278 ? 0.057 7.804 23.101 1.00 83.19 278 LYS A N 1
ATOM 2203 C CA . LYS A 1 278 ? 0.498 8.797 22.116 1.00 83.19 278 LYS A CA 1
ATOM 2204 C C . LYS A 1 278 ? 1.381 8.148 21.061 1.00 83.19 278 LYS A C 1
ATOM 2206 O O . LYS A 1 278 ? 2.306 7.406 21.387 1.00 83.19 278 LYS A O 1
ATOM 2211 N N . GLN A 1 279 ? 1.101 8.427 19.794 1.00 79.44 279 GLN A N 1
ATOM 2212 C CA . GLN A 1 279 ? 1.962 8.016 18.697 1.00 79.44 279 GLN A CA 1
ATOM 2213 C C . GLN A 1 279 ? 3.143 8.970 18.555 1.00 79.44 279 GLN A C 1
ATOM 2215 O O . GLN A 1 279 ? 3.006 10.183 18.701 1.00 79.44 279 GLN A O 1
ATOM 2220 N N . THR A 1 280 ? 4.301 8.407 18.237 1.00 74.00 280 THR A N 1
ATOM 2221 C CA . THR A 1 280 ? 5.542 9.147 17.975 1.00 74.00 280 THR A CA 1
ATOM 2222 C C . THR A 1 280 ? 5.942 9.105 16.500 1.00 74.00 280 THR A C 1
ATOM 2224 O O . THR A 1 280 ? 6.954 9.681 16.116 1.00 74.00 280 THR A O 1
ATOM 2227 N N . ASP A 1 281 ? 5.147 8.434 15.665 1.00 71.19 281 ASP A N 1
ATOM 2228 C CA . ASP A 1 281 ? 5.379 8.260 14.236 1.00 71.19 281 ASP A CA 1
ATOM 2229 C C . ASP A 1 281 ? 4.117 8.559 13.417 1.00 71.19 281 ASP A C 1
ATOM 2231 O O . ASP A 1 281 ? 3.028 8.735 13.957 1.00 71.19 281 ASP A O 1
ATOM 2235 N N . VAL A 1 282 ? 4.273 8.620 12.093 1.00 70.06 282 VAL A N 1
ATOM 2236 C CA . VAL A 1 282 ? 3.206 9.014 11.158 1.00 70.06 282 VAL A CA 1
ATOM 2237 C C . VAL A 1 282 ? 2.322 7.854 10.680 1.00 70.06 282 VAL A C 1
ATOM 2239 O O . VAL A 1 282 ? 1.421 8.074 9.876 1.00 70.06 282 VAL A O 1
ATOM 2242 N N . GLN A 1 283 ? 2.576 6.606 11.096 1.00 73.88 283 GLN A N 1
ATOM 2243 C CA . GLN A 1 283 ? 1.977 5.421 10.459 1.00 73.88 283 GLN A CA 1
ATOM 2244 C C . GLN A 1 283 ? 1.188 4.505 11.401 1.00 73.88 283 GLN A C 1
ATOM 2246 O O . GLN A 1 283 ? 0.562 3.555 10.919 1.00 73.88 283 GLN A O 1
ATOM 2251 N N . ASN A 1 284 ? 1.228 4.722 12.717 1.00 76.62 284 ASN A N 1
ATOM 2252 C CA . ASN A 1 284 ? 0.693 3.771 13.696 1.00 76.62 284 ASN A CA 1
ATOM 2253 C C . ASN A 1 284 ? -0.645 4.161 14.337 1.00 76.62 284 ASN A C 1
ATOM 2255 O O . ASN A 1 284 ? -1.117 3.434 15.215 1.00 76.62 284 ASN A O 1
ATOM 2259 N N . CYS A 1 285 ? -1.317 5.202 13.842 1.00 82.50 285 CYS A N 1
ATOM 2260 C CA . CYS A 1 285 ? -2.622 5.637 14.347 1.00 82.50 285 CYS A CA 1
ATOM 2261 C C . CYS A 1 285 ? -3.681 4.521 14.389 1.00 82.50 285 CYS A C 1
ATOM 2263 O O . CYS A 1 285 ? -4.358 4.340 15.401 1.00 82.50 285 CYS A O 1
ATOM 2265 N N . GLY A 1 286 ? -3.774 3.696 13.339 1.00 79.62 286 GLY A N 1
ATOM 2266 C CA . GLY A 1 286 ? -4.701 2.556 13.296 1.00 79.62 286 GLY A CA 1
ATOM 2267 C C . GLY A 1 286 ? -4.326 1.412 14.249 1.00 79.62 286 GLY A C 1
ATOM 2268 O O . GLY A 1 286 ? -5.200 0.795 14.853 1.00 79.62 286 GLY A O 1
ATOM 2269 N N . THR A 1 287 ? -3.031 1.141 14.436 1.00 78.62 287 THR A N 1
ATOM 2270 C CA . THR A 1 287 ? -2.557 0.119 15.387 1.00 78.62 287 THR A CA 1
ATOM 2271 C C . THR A 1 287 ? -2.892 0.536 16.814 1.00 78.62 287 THR A C 1
ATOM 2273 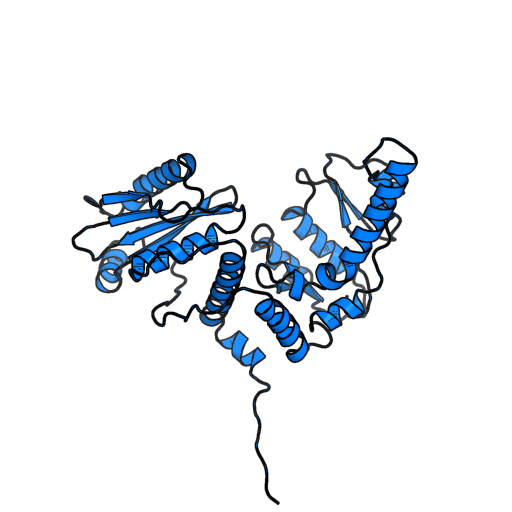O O . THR A 1 287 ? -3.481 -0.241 17.560 1.00 78.62 287 THR A O 1
ATOM 2276 N N . LEU A 1 288 ? -2.562 1.777 17.177 1.00 83.06 288 LEU A N 1
ATOM 2277 C CA . LEU A 1 288 ? -2.816 2.328 18.507 1.00 83.06 288 LEU A CA 1
ATOM 2278 C C . LEU A 1 288 ? -4.309 2.444 18.804 1.00 83.06 288 LEU A C 1
ATOM 2280 O O . LEU A 1 288 ? -4.723 2.175 19.923 1.00 83.06 288 LEU A O 1
ATOM 2284 N N . SER A 1 289 ? -5.117 2.742 17.787 1.00 86.88 289 SER A N 1
ATOM 2285 C CA . SER A 1 289 ? -6.579 2.717 17.869 1.00 86.88 289 SER A CA 1
ATOM 2286 C C . SER A 1 289 ? -7.116 1.358 18.329 1.00 86.88 289 SER A C 1
ATOM 2288 O O . SER A 1 289 ? -7.977 1.289 19.202 1.00 86.88 289 SER A O 1
ATOM 2290 N N . ILE A 1 290 ? -6.580 0.257 17.793 1.00 80.69 290 ILE A N 1
ATOM 2291 C CA . ILE A 1 290 ? -6.986 -1.097 18.200 1.00 80.69 290 ILE A CA 1
ATOM 2292 C C . ILE A 1 290 ? -6.485 -1.420 19.613 1.00 80.69 290 ILE A C 1
ATOM 2294 O O . ILE A 1 290 ? -7.227 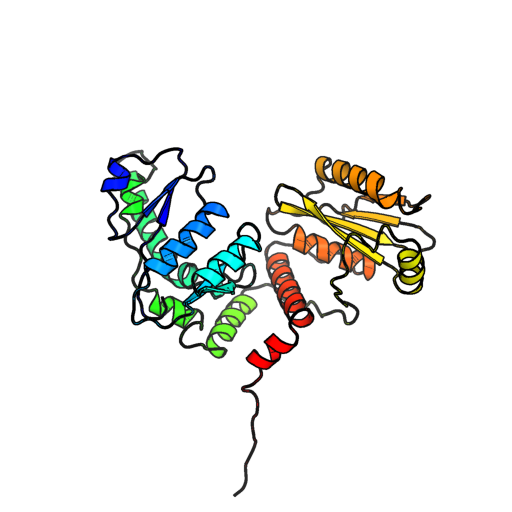-2.000 20.402 1.00 80.69 290 ILE A O 1
ATOM 2298 N N . VAL A 1 291 ? -5.253 -1.026 19.951 1.00 79.31 291 VAL A N 1
ATOM 2299 C CA . VAL A 1 291 ? -4.694 -1.219 21.302 1.00 79.31 291 VAL A CA 1
ATOM 2300 C C . VAL A 1 291 ? -5.532 -0.504 22.349 1.00 79.31 291 VAL A C 1
ATOM 2302 O O . VAL A 1 291 ? -5.876 -1.106 23.361 1.00 79.31 291 VAL A O 1
ATOM 2305 N N . PHE A 1 292 ? -5.919 0.740 22.074 1.00 85.94 292 PHE A N 1
ATOM 2306 C CA . PHE A 1 292 ? -6.798 1.517 22.933 1.00 85.94 292 PHE A CA 1
ATOM 2307 C C . PHE A 1 292 ? -8.111 0.773 23.216 1.00 85.94 292 PHE A C 1
ATOM 2309 O O . PHE A 1 292 ? -8.484 0.587 24.373 1.00 85.94 292 PHE A O 1
ATOM 2316 N N . VAL A 1 293 ? -8.778 0.267 22.172 1.00 83.12 293 VAL A N 1
ATOM 2317 C CA . VAL A 1 293 ? -10.013 -0.518 22.333 1.00 83.12 293 VAL A CA 1
ATOM 2318 C C . VAL A 1 293 ? -9.762 -1.767 23.177 1.00 83.12 293 VAL A C 1
ATOM 2320 O O . VAL A 1 293 ? -10.552 -2.074 24.064 1.00 83.12 293 VAL A O 1
ATOM 2323 N N . MET A 1 294 ? -8.657 -2.480 22.947 1.00 76.75 294 MET A N 1
ATOM 2324 C CA . MET A 1 294 ? -8.310 -3.660 23.744 1.00 76.75 294 MET A CA 1
ATOM 2325 C C . MET A 1 294 ? -8.105 -3.320 25.224 1.00 76.75 294 MET A C 1
ATOM 2327 O O . MET A 1 294 ? -8.583 -4.072 26.071 1.00 76.75 294 MET A O 1
ATOM 2331 N N . MET A 1 295 ? -7.450 -2.196 25.531 1.00 78.81 295 MET A N 1
ATOM 2332 C CA . MET A 1 295 ? -7.247 -1.726 26.904 1.00 78.81 295 MET A CA 1
ATOM 2333 C C . MET A 1 295 ? -8.576 -1.418 27.593 1.00 78.81 295 MET A C 1
ATOM 2335 O O . MET A 1 295 ? -8.821 -1.924 28.684 1.00 78.81 295 MET A O 1
ATOM 2339 N N . GLN A 1 296 ? -9.465 -0.663 26.941 1.00 80.88 296 GLN A N 1
ATOM 2340 C CA . GLN A 1 296 ? -10.751 -0.282 27.537 1.00 80.88 296 GLN A CA 1
ATOM 2341 C C . GLN A 1 296 ? -11.705 -1.471 27.700 1.00 80.88 296 GLN A C 1
ATOM 2343 O O . GLN A 1 296 ? -12.383 -1.586 28.716 1.00 80.88 296 GLN A O 1
ATOM 2348 N N . VAL A 1 297 ? -11.746 -2.382 26.722 1.00 75.50 297 VAL A N 1
ATOM 2349 C CA . VAL A 1 297 ? -12.663 -3.533 26.751 1.00 75.50 297 VAL A CA 1
ATOM 2350 C C . VAL A 1 297 ? -12.207 -4.605 27.741 1.00 75.50 297 VAL A C 1
ATOM 2352 O O . VAL A 1 297 ? -13.041 -5.295 28.325 1.00 75.50 297 VAL A O 1
ATOM 2355 N N . LYS A 1 298 ? -10.894 -4.782 27.928 1.00 68.06 298 LYS A N 1
ATOM 2356 C CA . LYS A 1 298 ? -10.353 -5.846 28.785 1.00 68.06 298 LYS A CA 1
ATOM 2357 C C . LYS A 1 298 ? -9.831 -5.383 30.144 1.00 68.06 298 LYS A C 1
ATOM 2359 O O . LYS A 1 298 ? -9.540 -6.238 30.976 1.00 68.06 298 LYS A O 1
ATOM 2364 N N . GLY A 1 299 ? -9.654 -4.080 30.358 1.00 66.75 299 GLY A N 1
ATOM 2365 C CA . GLY A 1 299 ? -8.975 -3.557 31.547 1.00 66.75 299 GLY A CA 1
ATOM 2366 C C . GLY A 1 299 ? -7.502 -3.979 31.642 1.00 66.75 299 GLY A C 1
ATOM 2367 O O . GLY A 1 299 ? -6.961 -4.071 32.741 1.00 66.75 299 GLY A O 1
ATOM 2368 N N . GLU A 1 300 ? -6.854 -4.292 30.513 1.00 62.56 300 GLU A N 1
ATOM 2369 C CA . GLU A 1 300 ? -5.423 -4.627 30.481 1.00 62.56 300 GLU A CA 1
ATOM 2370 C C . GLU A 1 300 ? -4.575 -3.344 30.612 1.00 62.56 300 GLU A C 1
ATOM 2372 O O . GLU A 1 300 ? -4.921 -2.303 30.048 1.00 62.56 300 GLU A O 1
ATOM 2377 N N . GLN A 1 301 ? -3.455 -3.415 31.345 1.00 58.34 301 GLN A N 1
ATOM 2378 C CA . GLN A 1 301 ? -2.523 -2.289 31.491 1.00 58.34 301 GLN A CA 1
ATOM 2379 C C . GLN A 1 301 ? -1.897 -1.892 30.148 1.00 58.34 301 GLN A C 1
ATOM 2381 O O . GLN A 1 301 ? -1.672 -2.737 29.277 1.00 58.34 301 GLN A O 1
ATOM 2386 N N . THR A 1 302 ? -1.567 -0.605 30.011 1.00 58.69 302 THR A N 1
ATOM 2387 C CA . THR A 1 302 ? -0.921 -0.043 28.823 1.00 58.69 302 THR A CA 1
ATOM 2388 C C . THR A 1 302 ? 0.358 -0.818 28.490 1.00 58.69 302 THR A C 1
ATOM 2390 O O . THR A 1 302 ? 1.287 -0.839 29.302 1.00 58.69 302 THR A O 1
ATOM 2393 N N . PRO A 1 303 ? 0.459 -1.462 27.313 1.00 62.22 303 PRO A N 1
ATOM 2394 C CA . PRO A 1 303 ? 1.693 -2.129 26.929 1.00 62.22 303 PRO A CA 1
ATOM 2395 C C . PRO A 1 303 ? 2.812 -1.096 26.740 1.00 62.22 303 PRO A C 1
ATOM 2397 O O . PRO A 1 303 ? 2.568 0.011 26.261 1.00 62.22 303 PRO A O 1
ATOM 2400 N N . ILE A 1 304 ? 4.058 -1.466 27.057 1.00 59.19 304 ILE A N 1
ATOM 2401 C CA . ILE A 1 304 ? 5.222 -0.617 26.762 1.00 59.19 304 ILE A CA 1
ATOM 2402 C C . ILE A 1 304 ? 5.347 -0.482 25.242 1.00 59.19 304 ILE A C 1
ATOM 2404 O O . ILE A 1 304 ? 5.675 -1.438 24.525 1.00 59.19 304 ILE A O 1
ATOM 2408 N N . ILE A 1 305 ? 5.076 0.722 24.748 1.00 63.97 305 ILE A N 1
ATOM 2409 C CA . ILE A 1 305 ? 5.057 1.033 23.325 1.00 63.97 305 ILE A CA 1
ATOM 2410 C C . ILE A 1 305 ? 6.377 1.679 22.918 1.00 63.97 305 ILE A C 1
ATOM 2412 O O . ILE A 1 305 ? 6.744 2.755 23.376 1.00 63.97 305 ILE A O 1
ATOM 2416 N N . ASN A 1 306 ? 7.076 1.010 22.007 1.00 61.97 306 ASN A N 1
ATOM 2417 C CA . ASN A 1 306 ? 8.187 1.561 21.243 1.00 61.97 306 ASN A CA 1
ATOM 2418 C C . ASN A 1 306 ? 8.003 1.201 19.758 1.00 61.97 306 ASN A C 1
ATOM 2420 O O . ASN A 1 306 ? 7.165 0.361 19.404 1.00 61.97 306 ASN A O 1
ATOM 2424 N N . SER A 1 307 ? 8.786 1.831 18.882 1.00 54.81 307 SER A N 1
ATOM 2425 C CA . SER A 1 307 ? 8.694 1.645 17.427 1.00 54.81 307 SER A CA 1
ATOM 2426 C C . SER A 1 307 ? 8.832 0.174 16.998 1.00 54.81 307 SER A C 1
ATOM 2428 O O . SER A 1 307 ? 8.102 -0.285 16.117 1.00 54.81 307 SER A O 1
ATOM 2430 N N . GLY A 1 308 ? 9.697 -0.602 17.660 1.00 53.06 308 GLY A N 1
ATOM 2431 C CA . GLY A 1 308 ? 9.873 -2.036 17.405 1.00 53.06 308 GLY A CA 1
ATOM 2432 C C . GLY A 1 308 ? 8.638 -2.877 17.757 1.00 53.06 308 GLY A C 1
ATOM 2433 O O . GLY A 1 308 ? 8.209 -3.723 16.963 1.00 53.06 308 GLY A O 1
ATOM 2434 N N . ASN A 1 309 ? 8.022 -2.608 18.909 1.00 64.12 309 ASN A N 1
ATOM 2435 C CA . ASN A 1 309 ? 6.834 -3.312 19.394 1.00 64.12 309 ASN A CA 1
ATOM 2436 C C . ASN A 1 309 ? 5.599 -3.001 18.535 1.00 64.12 309 ASN A C 1
ATOM 2438 O O . ASN A 1 309 ? 4.859 -3.922 18.179 1.00 64.12 309 ASN A O 1
ATOM 2442 N N . LEU A 1 310 ? 5.408 -1.743 18.119 1.00 62.94 310 LEU A N 1
ATOM 2443 C CA . LEU A 1 310 ? 4.278 -1.336 17.268 1.00 62.94 310 LEU A CA 1
ATOM 2444 C C . LEU A 1 310 ? 4.293 -2.026 15.907 1.00 62.94 310 LEU A C 1
ATOM 2446 O O . LEU A 1 310 ? 3.263 -2.509 15.438 1.00 62.94 310 LEU A O 1
ATOM 2450 N N . GLN A 1 311 ? 5.472 -2.147 15.299 1.00 59.09 311 GLN A N 1
ATOM 2451 C CA . GLN A 1 311 ? 5.634 -2.846 14.026 1.00 59.09 311 GLN A CA 1
ATOM 2452 C C . GLN A 1 311 ? 5.298 -4.344 14.136 1.00 59.09 311 GLN A C 1
ATOM 2454 O O . GLN A 1 311 ? 4.832 -4.965 13.175 1.00 59.09 311 GLN A O 1
ATOM 2459 N N . SER A 1 312 ? 5.533 -4.952 15.301 1.00 58.19 312 SER A N 1
ATOM 2460 C CA . SER A 1 312 ? 5.167 -6.346 15.579 1.00 58.19 312 SER A CA 1
ATOM 2461 C C . SER A 1 312 ? 3.690 -6.537 15.848 1.00 58.19 312 SER A C 1
ATOM 2463 O O . SER A 1 312 ? 3.064 -7.459 15.312 1.00 58.19 312 SER A O 1
ATOM 2465 N N . LEU A 1 313 ? 3.117 -5.616 16.605 1.00 63.09 313 LEU A N 1
ATOM 2466 C CA . LEU A 1 313 ? 1.709 -5.617 16.931 1.00 63.09 313 LEU A CA 1
ATOM 2467 C C . LEU A 1 313 ? 0.846 -5.388 15.692 1.00 63.09 313 LEU A C 1
ATOM 2469 O O . LEU A 1 313 ? -0.072 -6.161 15.444 1.00 63.09 313 LEU A O 1
ATOM 2473 N N . ARG A 1 314 ? 1.208 -4.421 14.846 1.00 62.56 314 ARG A N 1
ATOM 2474 C CA . ARG A 1 314 ? 0.525 -4.143 13.576 1.00 62.56 314 ARG A CA 1
ATOM 2475 C C . ARG A 1 314 ? 0.457 -5.370 12.670 1.00 62.56 314 ARG A C 1
ATOM 2477 O O . ARG A 1 314 ? -0.611 -5.709 12.167 1.00 62.56 314 ARG A O 1
ATOM 2484 N N . PHE A 1 315 ? 1.580 -6.068 12.497 1.00 56.50 315 PHE A N 1
ATOM 2485 C CA . PHE A 1 315 ? 1.623 -7.298 11.702 1.00 56.50 315 PHE A CA 1
ATOM 2486 C C . PHE A 1 315 ? 0.784 -8.421 12.331 1.00 56.50 315 PHE A C 1
ATOM 2488 O O . PHE A 1 315 ? 0.093 -9.157 11.629 1.00 56.50 315 PHE A O 1
ATOM 2495 N N . THR A 1 316 ? 0.805 -8.534 13.661 1.00 56.25 316 THR A N 1
ATOM 2496 C CA . THR A 1 316 ? 0.004 -9.518 14.401 1.00 56.25 316 THR A CA 1
ATOM 2497 C C . THR A 1 316 ? -1.493 -9.261 14.232 1.00 56.25 316 THR A C 1
ATOM 2499 O O . THR A 1 316 ? -2.220 -10.181 13.862 1.00 56.25 316 THR A O 1
ATOM 2502 N N . LEU A 1 317 ? -1.941 -8.017 14.420 1.00 61.12 317 LEU A N 1
ATOM 2503 C CA . LEU A 1 317 ? -3.331 -7.598 14.222 1.00 61.12 317 LEU A CA 1
ATOM 2504 C C . LEU A 1 317 ? -3.786 -7.823 12.773 1.00 61.12 317 LEU A C 1
ATOM 2506 O O . LEU A 1 317 ? -4.892 -8.303 12.539 1.00 61.12 317 LEU A O 1
ATOM 2510 N N . PHE A 1 318 ? -2.915 -7.562 11.795 1.00 57.69 318 PHE A N 1
ATOM 2511 C CA . PHE A 1 318 ? -3.197 -7.839 10.387 1.00 57.69 318 PHE A CA 1
ATOM 2512 C C . PHE A 1 318 ? -3.402 -9.337 10.108 1.00 57.69 318 PHE A C 1
ATOM 2514 O O . PHE A 1 318 ? -4.406 -9.723 9.508 1.00 57.69 318 PHE A O 1
ATOM 2521 N N . LEU A 1 319 ? -2.484 -10.198 10.572 1.00 48.88 319 LEU A N 1
ATOM 2522 C CA . LEU A 1 319 ? -2.624 -11.653 10.424 1.00 48.88 319 LEU A CA 1
ATOM 2523 C C . LEU A 1 319 ? -3.884 -12.180 11.121 1.00 48.88 319 LEU A C 1
ATOM 2525 O O . LEU A 1 319 ? -4.514 -13.118 10.635 1.00 48.88 319 LEU A O 1
ATOM 2529 N N . GLN A 1 320 ? -4.252 -11.583 12.255 1.00 53.34 320 GLN A N 1
ATOM 2530 C CA . GLN A 1 320 ? -5.488 -11.908 12.961 1.00 53.34 320 GLN A CA 1
ATOM 2531 C C . GLN A 1 320 ? -6.723 -11.503 12.147 1.00 53.34 320 GLN A C 1
ATOM 2533 O O . GLN A 1 320 ? -7.625 -12.322 11.994 1.00 53.34 320 GLN A O 1
ATOM 2538 N N . GLY A 1 321 ? -6.737 -10.304 11.557 1.00 48.41 321 GLY A N 1
ATOM 2539 C CA . GLY A 1 321 ? -7.815 -9.850 10.674 1.00 48.41 321 GLY A CA 1
ATOM 2540 C C . GLY A 1 321 ? -8.030 -10.786 9.483 1.00 48.41 321 GLY A C 1
ATOM 2541 O O . GLY A 1 321 ? -9.152 -11.231 9.255 1.00 48.41 321 GLY A O 1
ATOM 2542 N N . LEU A 1 322 ? -6.951 -11.175 8.793 1.00 46.97 322 LEU A N 1
ATOM 2543 C CA . LEU A 1 322 ? -7.019 -12.109 7.660 1.00 46.97 322 LEU A CA 1
ATOM 2544 C C . LEU A 1 322 ? -7.617 -13.473 8.030 1.00 46.97 322 LEU A C 1
ATOM 2546 O O . LEU A 1 322 ? -8.388 -14.034 7.253 1.00 46.97 322 LEU A O 1
ATOM 2550 N N . ARG A 1 323 ? -7.278 -14.011 9.210 1.00 44.72 323 ARG A N 1
ATOM 2551 C CA . ARG A 1 323 ? -7.818 -15.298 9.684 1.00 44.72 323 ARG A CA 1
ATOM 2552 C C . ARG A 1 323 ? -9.329 -15.256 9.890 1.00 44.72 323 ARG A C 1
ATOM 2554 O O . ARG A 1 323 ? -9.991 -16.262 9.661 1.00 44.72 323 ARG A O 1
ATOM 2561 N N . VAL A 1 324 ? -9.857 -14.115 10.330 1.00 43.78 324 VAL A N 1
ATOM 2562 C CA . VAL A 1 324 ? -11.285 -13.940 10.618 1.00 43.78 324 VAL A CA 1
ATOM 2563 C C . VAL A 1 324 ? -12.080 -13.650 9.344 1.00 43.78 324 VAL A C 1
ATOM 2565 O O . VAL A 1 324 ? -13.166 -14.195 9.177 1.00 43.78 324 VAL A O 1
ATOM 2568 N N . THR A 1 325 ? -11.557 -12.825 8.431 1.00 37.19 325 THR A N 1
ATOM 2569 C CA . THR A 1 325 ? -12.288 -12.425 7.214 1.00 37.19 325 THR A CA 1
ATOM 2570 C C . THR A 1 325 ? -12.172 -13.430 6.073 1.00 37.19 325 THR A C 1
ATOM 2572 O O . THR A 1 325 ? -13.059 -13.493 5.223 1.00 37.19 325 THR A O 1
ATOM 2575 N N . HIS A 1 326 ? -11.112 -14.241 6.050 1.00 36.47 326 HIS A N 1
ATOM 2576 C CA . HIS A 1 326 ? -10.907 -15.264 5.028 1.00 36.47 326 HIS A CA 1
ATOM 2577 C C . HIS A 1 326 ? -10.488 -16.611 5.639 1.00 36.47 326 HIS A C 1
ATOM 2579 O O . HIS A 1 326 ? -9.377 -17.091 5.387 1.00 36.47 326 HIS A O 1
ATOM 2585 N N . PRO A 1 327 ? -11.384 -17.272 6.396 1.00 37.66 327 PRO A N 1
ATOM 2586 C CA . PRO A 1 327 ? -11.084 -18.541 7.057 1.00 37.66 327 PRO A CA 1
ATOM 2587 C C . PRO A 1 327 ? -10.688 -19.651 6.072 1.00 37.66 327 PRO A C 1
ATOM 2589 O O . PRO A 1 327 ? -9.937 -20.536 6.456 1.00 37.66 327 PRO A O 1
ATOM 2592 N N . PHE A 1 328 ? -11.110 -19.569 4.800 1.00 34.69 328 PHE A N 1
ATOM 2593 C CA . PHE A 1 328 ? -10.771 -20.517 3.725 1.00 34.69 328 PHE A CA 1
ATOM 2594 C C . PHE A 1 328 ? -9.474 -20.198 2.955 1.00 34.69 328 PHE A C 1
ATOM 2596 O O . PHE A 1 328 ? -8.936 -21.071 2.278 1.00 34.69 328 PHE A O 1
ATOM 2603 N N . PHE A 1 329 ? -8.909 -18.995 3.101 1.00 30.94 329 PHE A N 1
ATOM 2604 C CA . PHE A 1 329 ? -7.601 -18.662 2.510 1.00 30.94 329 PHE A CA 1
ATOM 2605 C C . PHE A 1 329 ? -6.450 -19.353 3.255 1.00 30.94 329 PHE A C 1
ATOM 2607 O O . PHE A 1 329 ? -5.377 -19.572 2.696 1.00 30.94 329 PHE A O 1
ATOM 2614 N N . TRP A 1 330 ? -6.683 -19.713 4.520 1.00 30.02 330 TRP A N 1
ATOM 2615 C CA . TRP A 1 330 ? -5.730 -20.422 5.367 1.00 30.02 330 TRP A CA 1
ATOM 2616 C C . TRP A 1 330 ? -5.646 -21.932 5.044 1.00 30.02 330 TRP A C 1
ATOM 2618 O O . TRP A 1 330 ? -4.526 -22.417 4.903 1.00 30.02 330 TRP A O 1
ATOM 2628 N N . PRO A 1 331 ? -6.757 -22.664 4.796 1.00 26.30 331 PRO A N 1
ATOM 2629 C CA . PRO A 1 331 ? -6.744 -23.989 4.188 1.00 26.30 331 PRO A CA 1
ATOM 2630 C C . PRO A 1 331 ? -5.986 -24.042 2.870 1.00 26.30 331 PRO A C 1
ATOM 2632 O O . PRO A 1 331 ? -5.197 -24.947 2.711 1.00 26.30 331 PRO A O 1
ATOM 2635 N N . CYS A 1 332 ? -6.083 -23.074 1.955 1.00 25.59 332 CYS A N 1
ATOM 2636 C CA . CYS A 1 332 ? -5.261 -23.124 0.731 1.00 25.59 332 CYS A CA 1
ATOM 2637 C C . CYS A 1 332 ? -3.745 -22.982 0.989 1.00 25.59 332 CYS A C 1
ATOM 2639 O O . CYS A 1 332 ? -2.944 -23.386 0.151 1.00 25.59 332 CYS A O 1
ATOM 2641 N N . MET A 1 333 ? -3.340 -22.462 2.154 1.00 27.30 333 MET A N 1
ATOM 2642 C CA . MET A 1 333 ? -1.953 -22.485 2.643 1.00 27.30 333 MET A CA 1
ATOM 2643 C C . MET A 1 333 ? -1.614 -23.752 3.458 1.00 27.30 333 MET A C 1
ATOM 2645 O O . MET A 1 333 ? -0.437 -24.047 3.644 1.00 27.30 333 MET A O 1
ATOM 2649 N N . LEU A 1 334 ? -2.623 -24.495 3.930 1.00 26.33 334 LEU A N 1
ATOM 2650 C CA . LEU A 1 334 ? -2.515 -25.749 4.695 1.00 26.33 334 LEU A CA 1
ATOM 2651 C C . LEU A 1 334 ? -2.879 -27.013 3.889 1.00 26.33 334 LEU A C 1
ATOM 2653 O O . LEU A 1 334 ? -2.614 -28.115 4.344 1.00 26.33 334 LEU A O 1
ATOM 2657 N N . LEU A 1 335 ? -3.430 -26.909 2.680 1.00 24.14 335 LEU A N 1
ATOM 2658 C CA . LEU A 1 335 ? -3.921 -28.041 1.877 1.00 24.14 335 LEU A CA 1
ATOM 2659 C C . LEU A 1 335 ? -2.795 -28.844 1.197 1.00 24.14 335 LEU A C 1
ATOM 2661 O O . LEU A 1 335 ? -3.048 -29.640 0.303 1.00 24.14 335 LEU A O 1
ATOM 2665 N N . HIS A 1 336 ? -1.554 -28.690 1.663 1.00 27.39 336 HIS A N 1
ATOM 2666 C CA . HIS A 1 336 ? -0.480 -29.658 1.429 1.00 27.39 336 HIS A CA 1
ATOM 2667 C C . HIS A 1 336 ? 0.125 -30.206 2.730 1.00 27.39 336 HIS A C 1
ATOM 2669 O O . HIS A 1 336 ? 1.253 -30.689 2.744 1.00 27.39 336 HIS A O 1
ATOM 2675 N N . THR A 1 337 ? -0.630 -30.178 3.830 1.00 27.64 337 THR A N 1
ATOM 2676 C CA . THR A 1 337 ? -0.341 -30.980 5.022 1.00 27.64 337 THR A CA 1
ATOM 2677 C C . THR A 1 337 ? -1.369 -32.098 5.164 1.00 27.64 337 THR A C 1
ATOM 2679 O O . THR A 1 337 ? -2.129 -32.107 6.121 1.00 27.64 337 THR A O 1
ATOM 2682 N N . ASP A 1 338 ? -1.375 -33.042 4.224 1.00 23.48 338 ASP A N 1
ATOM 2683 C CA . ASP A 1 338 ? -1.846 -34.404 4.491 1.00 23.48 338 ASP A CA 1
ATOM 2684 C C . ASP A 1 338 ? -0.644 -35.342 4.362 1.00 23.48 338 ASP A C 1
ATOM 2686 O O . ASP A 1 338 ? -0.332 -35.894 3.307 1.00 23.48 338 ASP A O 1
ATOM 2690 N N . PHE A 1 339 ? 0.068 -35.484 5.480 1.00 28.34 339 PHE A N 1
ATOM 2691 C CA . PHE A 1 339 ? 0.903 -36.647 5.739 1.00 28.34 339 PHE A CA 1
ATOM 2692 C C . PHE A 1 339 ? -0.032 -37.856 5.850 1.00 28.34 339 PHE A C 1
ATOM 2694 O O . PHE A 1 339 ? -0.614 -38.105 6.906 1.00 28.34 339 PHE A O 1
ATOM 2701 N N . LYS A 1 340 ? -0.152 -38.653 4.784 1.00 27.72 340 LYS A N 1
ATOM 2702 C CA . LYS A 1 340 ? -0.427 -40.076 4.984 1.00 27.72 340 LYS A CA 1
ATOM 2703 C C . LYS A 1 340 ? 0.864 -40.722 5.468 1.00 27.72 340 LYS A C 1
ATOM 2705 O O . LYS A 1 340 ? 1.738 -41.063 4.679 1.00 27.72 340 LYS A O 1
ATOM 2710 N N . ASN A 1 341 ? 0.965 -40.866 6.786 1.00 32.69 341 ASN A N 1
ATOM 2711 C CA . ASN A 1 341 ? 1.793 -41.898 7.389 1.00 32.69 341 ASN A CA 1
ATOM 2712 C C . ASN A 1 341 ? 1.332 -43.253 6.842 1.00 32.69 341 ASN A C 1
ATOM 2714 O O . ASN A 1 341 ? 0.203 -43.675 7.084 1.00 32.69 341 ASN A O 1
ATOM 2718 N N . GLY A 1 342 ? 2.213 -43.906 6.095 1.00 25.94 342 GLY A N 1
ATOM 2719 C CA . GLY A 1 342 ? 2.090 -45.292 5.674 1.00 25.94 342 GLY A CA 1
ATOM 2720 C C . GLY A 1 342 ? 3.442 -45.966 5.849 1.00 25.94 342 GLY A C 1
ATOM 2721 O O . GLY A 1 342 ? 4.198 -46.092 4.895 1.00 25.94 342 GLY A O 1
ATOM 2722 N N . SER A 1 343 ? 3.767 -46.323 7.089 1.00 33.56 343 SER A N 1
ATOM 2723 C CA . SER A 1 343 ? 4.813 -47.289 7.423 1.00 33.56 343 SER A CA 1
ATOM 2724 C C . SER A 1 343 ? 4.184 -48.676 7.585 1.00 33.56 343 SER A C 1
ATOM 2726 O O . SER A 1 343 ? 3.234 -48.816 8.356 1.00 33.56 343 SER A O 1
ATOM 2728 N N . GLY A 1 344 ? 4.753 -49.672 6.902 1.00 33.91 344 GLY A N 1
ATOM 2729 C CA . GLY A 1 344 ? 4.367 -51.091 6.904 1.00 33.91 344 GLY A CA 1
ATOM 2730 C C . GLY A 1 344 ? 3.954 -51.503 5.488 1.00 33.91 344 GLY A C 1
ATOM 2731 O O . GLY A 1 344 ? 2.927 -51.037 5.012 1.00 33.91 344 GLY A O 1
ATOM 2732 N N . MET A 1 345 ? 4.715 -52.286 4.725 1.00 30.88 345 MET A N 1
ATOM 2733 C CA . MET A 1 345 ? 5.617 -53.399 5.046 1.00 30.88 345 MET A CA 1
ATOM 2734 C C . MET A 1 345 ? 6.748 -53.491 4.020 1.00 30.88 345 MET A C 1
ATOM 2736 O O . MET A 1 345 ? 6.498 -53.088 2.859 1.00 30.88 345 MET A O 1
#

Organism: NCBI:txid4795

Mean predicted aligned error: 17.54 Å

Sequence (345 aa):
SAAGFVVPPVFILLEQTVSLEVFLGLGVPGAAVTTAEPGFMNLLLFSSWLQFFASAVLSPIRRPLVLIMDGCGSRFSLHIVRVAAACQIKLVCLPSNATHLFQPLDVAVFSSLKTNLNSALELLMNDSDDCNVSKEKAIKCNFSTNIKAGFRACGLYPLSLHRMTECLHHFRRNRAPRVAKIAAWLKIRTVVQNDLLVNPQFIQAFATCYRYVVLPKKFDNAHWCIILVDIDSREKKIYQFDSLQSDRFYERLNDYCESYIKLARYDGYDLRQAIDLKQTDVQNCGTLSIVFVMMQVKGEQTPIINSGNLQSLRFTLFLQGLRVTHPFFWPCMLLHTDFKNGSGM

pLDDT: mean 70.75, std 17.87, range [23.48, 96.06]

Solvent-accessible surface area (backbone atoms only — not comparable to full-atom values): 20623 Å² total; per-residue (Å²): 74,66,88,55,56,73,72,57,55,74,47,58,38,71,39,91,69,81,55,68,66,51,64,74,42,58,70,51,81,82,43,46,75,47,60,26,88,84,35,55,90,46,52,68,57,48,50,56,44,48,51,51,54,44,67,68,59,54,86,88,67,72,78,59,42,79,46,77,43,79,57,54,75,83,62,65,49,74,66,46,54,53,53,31,51,76,54,38,37,45,82,41,64,43,60,74,92,35,44,78,58,57,32,31,53,63,62,39,23,48,57,51,39,52,51,54,52,49,53,54,41,54,53,36,53,72,78,36,96,51,88,73,77,51,68,51,62,61,62,51,55,70,75,49,83,40,39,35,56,12,20,40,63,26,12,66,37,71,75,29,69,67,41,39,48,46,51,50,45,57,56,57,70,76,45,83,84,90,86,83,84,84,67,92,80,77,76,90,73,98,68,64,84,73,53,59,63,72,37,70,71,48,41,60,61,43,65,77,76,44,50,70,48,79,45,81,43,74,46,95,86,73,48,38,32,32,38,39,36,39,73,63,54,98,71,29,39,34,38,39,38,40,28,78,69,45,67,75,57,51,53,55,49,47,56,48,43,59,64,53,41,60,75,55,71,56,79,84,52,49,80,40,79,50,78,93,52,74,60,92,66,97,80,48,34,60,49,50,43,53,51,51,51,49,29,70,77,68,70,50,77,85,72,88,81,47,77,73,50,51,59,52,50,44,45,48,55,49,57,52,50,48,52,70,78,37,62,68,64,52,45,74,76,45,75,83,70,77,81,77,85,78,86,86,134

Radius of gyration: 24.99 Å; Cα contacts (8 Å, |Δi|>4): 404; chains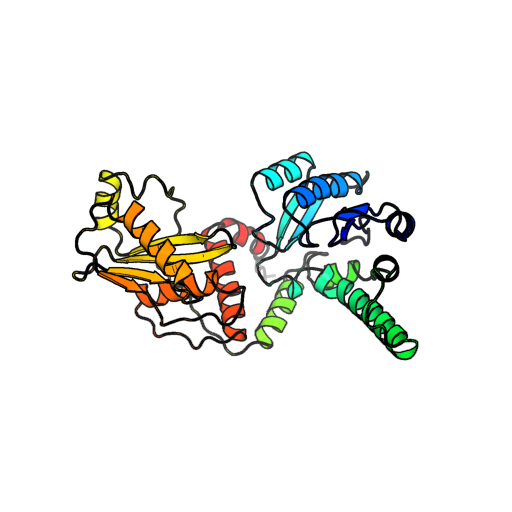: 1; bounding box: 69×75×61 Å